Protein AF-A0A0Q9SP39-F1 (afdb_monomer)

Sequence (291 aa):
MLGHYYEDGMEGPSPAMTDQMAAIEWVHRNIREFGGDPESIVLAGQSAGAMSIEVMLRWGLGPHVVGAILQSGNLRDPSVTYSPTTARAHARAFDSVLSGRNAHDLTVDELLHAQGVFAARMNGPTWGPVRPEIDRPVNMPILGGWTADDDLPFTALSHGFDRLTWDVRMLLDAQVQADTSVMYRDPTIGILREARAQGFKAWAYCFTWAVPDSPWGSPHCMELPFLLGGREAWASAPMLAGANWDDIEQLGRGVRRAWANFMRTSNPGSGWAEWSPDSMRVNHIPRPTAR

Foldseek 3Di:
DVFFQADDPDQAKTNVLVVVLVVLVVCLVCVVVVVDDSLQDEEEAFALSLQSVLQNVQRNHDNSHAEYEREQYLHPDCQAEHESVVSNVLNVLLVVLVVPDDPVVDDPVVVVVSVVVSCVVVVGDRGHIYHHPGGDFDAHQYEFEYEQQACVVVQCVVVPHPDQDLVNLVVCVVVSNVCSCNRGVVNSVVNQARNVVNVYWYFYAYEQEFAPPDSCGTYGPNCVCLADDACVVCVPPSRCVNPDRVQSPVLSVLVNQQVVCCSVPVGSDPVTDIADPVPNDYHYSYRDDDD

Secondary structure (DSSP, 8-state):
-TTT---TT--S--HHHHHHHHHHHHHHHHGGGGT--TT-EEEEEETHHHHHHHHHHHH---TTEEEEEEES--TT-TTTSB-HHHHHHHHHHHHHHHTT--GGGS-HHHHHHHHHHHHHHHTS----PBPPSSPPP--S-EEEEEETBTTHHHHHHHTT-SS--HHHHHHH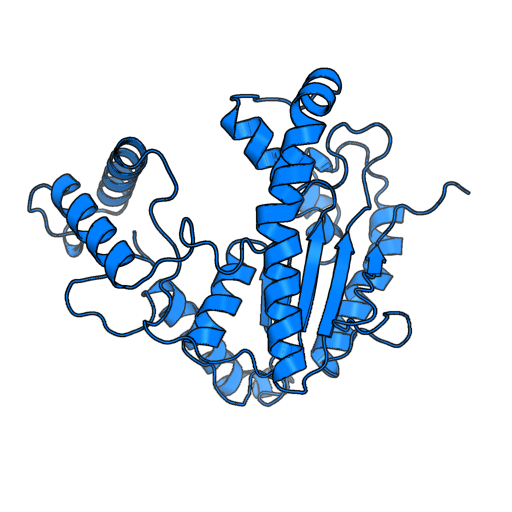HHHHHHHIIIIIIHHHHHHHHHHHHTT--EEEEEE----TT-TT-SBTTTTHHHHS--TTTTTT-GGGTT--HHHHHHHHHHHHHHHHHHHHHSS--TTSPPP-TTT--EEEEPPPPP-

Solvent-accessible surface area (backbone atoms only — not comparable to full-atom values): 15731 Å² total; per-residue (Å²): 92,99,38,37,55,33,61,95,84,71,87,69,64,24,53,47,51,49,52,52,52,49,49,53,52,47,42,47,76,47,30,54,84,76,74,44,61,39,74,52,35,53,50,74,24,53,33,71,42,16,31,45,51,56,38,44,44,22,69,55,68,64,88,33,59,53,25,40,35,33,33,43,16,57,37,93,36,68,74,60,37,23,47,59,69,56,35,34,52,48,34,56,56,45,47,63,66,48,69,85,55,59,75,90,79,50,52,70,68,58,52,52,51,48,46,54,55,43,34,67,73,64,73,51,77,76,66,40,58,40,37,52,96,66,71,44,74,55,78,38,25,36,41,29,32,27,35,65,26,30,29,39,66,57,56,39,48,76,73,69,48,93,70,81,42,59,69,55,35,66,71,42,44,70,56,23,50,50,46,22,38,62,42,22,46,52,31,39,52,53,52,40,51,42,10,43,76,63,72,31,57,23,32,36,35,36,38,50,43,47,34,82,98,44,59,52,45,14,25,61,71,61,64,44,68,35,68,50,75,55,70,78,79,48,67,84,40,74,69,51,64,88,50,62,62,68,57,42,54,58,54,14,55,55,52,42,48,24,52,52,32,24,54,73,66,57,41,53,47,92,91,53,59,70,36,44,94,87,70,67,40,64,40,70,46,63,55,80,75,85,127

Radius of gyration: 20.24 Å; Cα contacts (8 Å, |Δi|>4): 488; chains: 1; bounding box: 51×49×50 Å

pLDDT: mean 93.06, std 7.49, range [38.12, 98.75]

Mean predicted aligned error: 4.25 Å

Nearest PDB structures (foldseek):
  8wdm-assembly1_C  TM=7.623E-01  e=1.151E-13  Thermaerobacter marianensis DSM 12885
  4qww-assembly1_A  TM=7.508E-01  e=4.427E-13  Bungarus fasciatus
  6i2t-assembly1_D  TM=7.415E-01  e=5.792E-12  Homo sapiens
  3k9b-assembly4_C  TM=6.827E-01  e=4.108E-11  Homo sapiens
  5a2g-assembly2_D  TM=6.854E-01  e=3.098E-10  Hungatella hathewayi DSM 13479

Structure (mmCIF, N/CA/C/O backbone):
data_AF-A0A0Q9SP39-F1
#
_entry.id   AF-A0A0Q9SP39-F1
#
loop_
_atom_site.group_PDB
_atom_site.id
_atom_site.type_symbol
_atom_site.label_atom_id
_atom_site.label_alt_id
_atom_site.label_comp_id
_atom_site.label_asym_id
_atom_site.label_entity_id
_atom_site.label_seq_id
_atom_site.pdbx_PDB_ins_code
_atom_site.Cartn_x
_atom_site.Cartn_y
_atom_site.Cartn_z
_atom_site.occupancy
_atom_site.B_iso_or_equiv
_atom_site.auth_seq_id
_atom_site.auth_comp_id
_atom_site.auth_asym_id
_atom_site.auth_atom_id
_atom_site.pdbx_PDB_model_num
ATOM 1 N N . MET A 1 1 ? -13.926 11.716 5.042 1.00 63.31 1 MET A N 1
ATOM 2 C CA . MET A 1 1 ? -14.700 11.654 6.301 1.00 63.31 1 MET A CA 1
ATOM 3 C C . MET A 1 1 ? -15.387 10.306 6.506 1.00 63.31 1 MET A C 1
ATOM 5 O O . MET A 1 1 ? -15.088 9.705 7.522 1.00 63.31 1 MET A O 1
ATOM 9 N N . LEU A 1 2 ? -16.247 9.807 5.601 1.00 69.12 2 LEU A N 1
ATOM 10 C CA . LEU A 1 2 ? -17.167 8.682 5.899 1.00 69.12 2 LEU A CA 1
ATOM 11 C C . LEU A 1 2 ? -16.529 7.412 6.502 1.00 69.12 2 LEU A C 1
ATOM 13 O O . LEU A 1 2 ? -17.197 6.703 7.237 1.00 69.12 2 LEU A O 1
ATOM 17 N N . GLY A 1 3 ? -15.245 7.150 6.245 1.00 85.38 3 GLY A N 1
ATOM 18 C CA . GLY A 1 3 ? -14.515 6.036 6.858 1.00 85.38 3 GLY A CA 1
ATOM 19 C C . GLY A 1 3 ? -13.497 6.406 7.948 1.00 85.38 3 GLY A C 1
ATOM 20 O O . GLY A 1 3 ? -13.008 5.537 8.655 1.00 85.38 3 GLY A O 1
ATOM 21 N N . HIS A 1 4 ? -13.122 7.673 8.096 1.00 89.31 4 HIS A N 1
ATOM 22 C CA . HIS A 1 4 ? -11.982 8.076 8.942 1.00 89.31 4 HIS A CA 1
ATOM 23 C C . HIS A 1 4 ? -12.296 9.220 9.901 1.00 89.31 4 HIS A C 1
ATOM 25 O O . HIS A 1 4 ? -11.400 9.722 10.575 1.00 89.31 4 HIS A O 1
ATOM 31 N N . TYR A 1 5 ? -13.556 9.642 9.961 1.00 89.19 5 TYR A N 1
ATOM 32 C CA . TYR A 1 5 ? -14.022 10.503 11.032 1.00 89.19 5 TYR A CA 1
ATOM 33 C C . TYR A 1 5 ? -13.854 9.771 12.366 1.00 89.19 5 TYR A C 1
ATOM 35 O O . TYR A 1 5 ? -14.175 8.587 12.468 1.00 89.19 5 TYR A O 1
ATOM 43 N N . TYR A 1 6 ? -13.272 10.459 13.344 1.00 90.69 6 TYR A N 1
ATOM 44 C CA . TYR A 1 6 ? -12.827 9.852 14.591 1.00 90.69 6 TYR A CA 1
ATOM 45 C C . TYR A 1 6 ? -13.370 10.657 15.768 1.00 90.69 6 TYR A C 1
ATOM 47 O O . TYR A 1 6 ? -12.793 11.671 16.167 1.00 90.69 6 TYR A O 1
ATOM 55 N N . GLU A 1 7 ? -14.525 10.222 16.266 1.00 85.50 7 GLU A N 1
ATOM 56 C CA . GLU A 1 7 ? -15.298 10.924 17.287 1.00 85.50 7 GLU A CA 1
ATOM 57 C C . GLU A 1 7 ? -14.570 11.017 18.630 1.00 85.50 7 GLU A C 1
ATOM 59 O O . GLU A 1 7 ? -13.757 10.165 19.017 1.00 85.50 7 GLU A O 1
ATOM 64 N N . ASP A 1 8 ? -14.922 12.052 19.392 1.00 82.12 8 ASP A N 1
ATOM 65 C CA . ASP A 1 8 ? -14.502 12.163 20.779 1.00 82.12 8 ASP A CA 1
ATOM 66 C C . ASP A 1 8 ? -15.088 11.002 21.600 1.00 82.12 8 ASP A C 1
ATOM 68 O O . ASP A 1 8 ? -16.288 10.906 21.822 1.00 82.12 8 ASP A O 1
ATOM 72 N N . GLY A 1 9 ? -14.207 10.114 22.060 1.00 83.19 9 GLY A N 1
ATOM 73 C CA . GLY A 1 9 ? -14.561 8.917 22.827 1.00 83.19 9 GLY A CA 1
ATOM 74 C C . GLY A 1 9 ? -14.217 7.609 22.117 1.00 83.19 9 GLY A C 1
ATOM 75 O O . GLY A 1 9 ? -14.192 6.574 22.773 1.00 83.19 9 GLY A O 1
ATOM 76 N N . MET A 1 10 ? -13.867 7.636 20.825 1.00 88.38 10 MET A N 1
ATOM 77 C CA . MET A 1 10 ? -13.388 6.437 20.133 1.00 88.38 10 MET A CA 1
ATOM 78 C C . MET A 1 10 ? -12.012 5.996 20.652 1.00 88.38 10 MET A C 1
ATOM 80 O O . MET A 1 10 ? -11.057 6.781 20.695 1.00 88.38 10 MET A O 1
ATOM 84 N N . GLU A 1 11 ? -11.912 4.716 21.007 1.00 86.50 11 GLU A N 1
ATOM 85 C CA . GLU A 1 11 ? -10.686 4.054 21.485 1.00 86.50 11 GLU A CA 1
ATOM 86 C C . GLU A 1 11 ? -10.217 2.924 20.549 1.00 86.50 11 GLU A C 1
ATOM 88 O O . GLU A 1 11 ? -9.252 2.230 20.856 1.00 86.50 11 GLU A O 1
ATOM 93 N N . GLY A 1 12 ? -10.911 2.716 19.425 1.00 90.75 12 GLY A N 1
ATOM 94 C CA . GLY A 1 12 ? -10.676 1.624 18.478 1.00 90.75 12 GLY A CA 1
ATOM 95 C C . GLY A 1 12 ? -10.174 2.093 17.108 1.00 90.75 12 GLY A C 1
ATOM 96 O O . GLY A 1 12 ? -9.931 3.280 16.909 1.00 90.75 12 GLY A O 1
ATOM 97 N N . PRO A 1 13 ? -10.048 1.181 16.130 1.00 92.38 13 PRO A N 1
ATOM 98 C CA . PRO A 1 13 ? -9.742 1.552 14.753 1.00 92.38 13 PRO A CA 1
ATOM 99 C C . PRO A 1 13 ? -10.783 2.530 14.185 1.00 92.38 13 PRO A C 1
ATOM 101 O O . PRO A 1 13 ? -11.953 2.505 14.566 1.00 92.38 13 PRO A O 1
ATOM 104 N N . SER A 1 14 ? -10.385 3.365 13.221 1.00 91.94 14 SER A N 1
ATOM 105 C CA . SER A 1 14 ? -11.339 4.210 12.484 1.00 91.94 14 SER A CA 1
ATOM 106 C C . SER A 1 14 ? -12.386 3.368 11.728 1.00 91.94 14 SER A C 1
ATOM 108 O O . SER A 1 14 ? -12.049 2.252 11.327 1.00 91.94 14 SER A O 1
ATOM 110 N N . PRO A 1 15 ? -13.591 3.889 11.423 1.00 91.94 15 PRO A N 1
ATOM 111 C CA . PRO A 1 15 ? -14.672 3.112 10.795 1.00 91.94 15 PRO A CA 1
ATOM 112 C C . PRO A 1 15 ? -14.271 2.292 9.549 1.00 91.94 15 PRO A C 1
ATOM 114 O O . PRO A 1 15 ? -14.510 1.091 9.491 1.00 91.94 15 PRO A O 1
ATOM 117 N N . ALA A 1 16 ? -13.526 2.868 8.606 1.00 92.62 16 ALA A N 1
ATOM 118 C CA . ALA A 1 16 ? -13.031 2.170 7.415 1.00 92.62 16 ALA A CA 1
ATOM 119 C C . ALA A 1 16 ? -12.050 1.037 7.739 1.00 92.62 16 ALA A C 1
ATOM 121 O O . ALA A 1 16 ? -11.935 0.083 6.975 1.00 92.62 16 ALA A O 1
ATOM 122 N N . MET A 1 17 ? -11.322 1.131 8.855 1.00 92.69 17 MET A N 1
ATOM 123 C CA . MET A 1 17 ? -10.492 0.021 9.325 1.00 92.69 17 MET A CA 1
ATOM 124 C C . MET A 1 17 ? -11.375 -1.076 9.906 1.00 92.69 17 MET A C 1
ATOM 126 O O . MET A 1 17 ? -11.144 -2.245 9.618 1.00 92.69 17 MET A O 1
ATOM 130 N N . THR A 1 18 ? -12.427 -0.716 10.650 1.00 93.50 18 THR A N 1
ATOM 131 C CA . THR A 1 18 ? -13.394 -1.706 11.139 1.00 93.50 18 THR A CA 1
ATOM 132 C C . THR A 1 18 ? -14.124 -2.416 9.997 1.00 93.50 18 THR A C 1
ATOM 134 O O . THR A 1 18 ? -14.322 -3.624 10.092 1.00 93.50 18 THR A O 1
ATOM 137 N N . ASP A 1 19 ? -14.409 -1.731 8.883 1.00 95.88 19 ASP A N 1
ATOM 138 C CA . ASP A 1 19 ? -14.987 -2.344 7.679 1.00 95.88 19 ASP A CA 1
ATOM 139 C C . ASP A 1 19 ? -14.042 -3.384 7.061 1.00 95.88 19 ASP A C 1
ATOM 141 O O . ASP A 1 19 ? -14.447 -4.510 6.761 1.00 95.88 19 ASP A O 1
ATOM 145 N N . GLN A 1 20 ? -12.759 -3.038 6.906 1.00 96.31 20 GLN A N 1
ATOM 146 C CA . GLN A 1 20 ? -11.754 -3.958 6.364 1.00 96.31 20 GLN A CA 1
ATOM 147 C C . GLN A 1 20 ? -11.520 -5.155 7.293 1.00 96.31 20 GLN A C 1
ATOM 149 O O . GLN A 1 20 ? -11.485 -6.294 6.828 1.00 96.31 20 GLN A O 1
ATOM 154 N N . MET A 1 21 ? -11.430 -4.928 8.606 1.00 95.00 21 MET A N 1
ATOM 155 C CA . MET A 1 21 ? -11.315 -6.004 9.596 1.00 95.00 21 MET A CA 1
ATOM 156 C C . MET A 1 21 ? -12.556 -6.905 9.581 1.00 95.00 21 MET A C 1
ATOM 158 O O . MET A 1 21 ? -12.424 -8.126 9.577 1.00 95.00 21 MET A O 1
ATOM 162 N N . ALA A 1 22 ? -13.762 -6.338 9.485 1.00 95.50 22 ALA A N 1
ATOM 163 C CA . ALA A 1 22 ? -14.997 -7.111 9.371 1.00 95.50 22 ALA A CA 1
ATOM 164 C C . ALA A 1 22 ? -15.041 -7.957 8.088 1.00 95.50 22 ALA A C 1
ATOM 166 O O . ALA A 1 22 ? -15.526 -9.091 8.124 1.00 95.50 22 ALA A O 1
ATOM 167 N N . ALA A 1 23 ? -14.510 -7.444 6.973 1.00 97.00 23 ALA A N 1
ATOM 168 C CA . ALA A 1 23 ? -14.377 -8.199 5.730 1.00 97.00 23 ALA A CA 1
ATOM 169 C C . ALA A 1 23 ? -13.390 -9.370 5.871 1.00 97.00 23 ALA A C 1
ATOM 171 O O . ALA A 1 23 ? -13.701 -10.476 5.430 1.00 97.00 23 ALA A O 1
ATOM 172 N N . ILE A 1 24 ? -12.249 -9.167 6.537 1.00 96.62 24 ILE A N 1
ATOM 173 C CA . ILE A 1 24 ? -11.280 -10.238 6.837 1.00 96.62 24 ILE A CA 1
ATOM 174 C C . ILE A 1 24 ? -11.936 -11.325 7.696 1.00 96.62 24 ILE A C 1
ATOM 176 O O . ILE A 1 24 ? -11.864 -12.506 7.363 1.00 96.62 24 ILE A O 1
ATOM 180 N N . GLU A 1 25 ? -12.659 -10.932 8.743 1.00 95.75 25 GLU A N 1
ATOM 181 C CA . GLU A 1 25 ? -13.393 -11.860 9.607 1.00 95.75 25 GLU A CA 1
ATOM 182 C C . GLU A 1 25 ? -14.519 -12.590 8.856 1.00 95.75 25 GLU A C 1
ATOM 184 O O . GLU A 1 25 ? -14.813 -13.757 9.120 1.00 95.75 25 GLU A O 1
ATOM 189 N N . TRP A 1 26 ? -15.168 -11.933 7.891 1.00 97.56 26 TRP A N 1
ATOM 190 C CA . TRP A 1 26 ? -16.122 -12.602 7.010 1.00 97.56 26 TRP A CA 1
ATOM 191 C C . TRP A 1 26 ? -15.423 -13.638 6.123 1.00 97.56 26 TRP A C 1
ATOM 193 O O . TRP A 1 26 ? -15.919 -14.759 6.014 1.00 97.56 26 TRP A O 1
ATOM 203 N N . VAL A 1 27 ? -14.267 -13.312 5.539 1.00 97.44 27 VAL A N 1
ATOM 204 C CA . VAL A 1 27 ? -13.468 -14.268 4.757 1.00 97.44 27 VAL A CA 1
ATOM 205 C C . VAL A 1 27 ? -13.080 -15.458 5.632 1.00 97.44 27 VAL A C 1
ATOM 207 O O . VAL A 1 27 ? -13.364 -16.588 5.246 1.00 97.44 27 VAL A O 1
ATOM 210 N N . HIS A 1 28 ? -12.550 -15.237 6.838 1.00 97.31 28 HIS A N 1
ATOM 211 C CA . HIS A 1 28 ? -12.227 -16.313 7.787 1.00 97.31 28 HIS A CA 1
ATOM 212 C C . HIS A 1 28 ? -13.412 -17.256 8.031 1.00 97.31 28 HIS A C 1
ATOM 214 O O . HIS A 1 28 ? -13.270 -18.476 7.947 1.00 97.31 28 HIS A O 1
ATOM 220 N N . ARG A 1 29 ? -14.614 -16.710 8.247 1.00 97.50 29 ARG A N 1
ATOM 221 C CA . ARG A 1 29 ? -15.813 -17.524 8.505 1.00 97.50 29 ARG A CA 1
ATOM 222 C C . ARG A 1 29 ? -16.345 -18.281 7.287 1.00 97.50 29 ARG A C 1
ATOM 224 O O . ARG A 1 29 ? -16.995 -19.305 7.479 1.00 97.50 29 ARG A O 1
ATOM 231 N N . ASN A 1 30 ? -16.118 -17.791 6.066 1.00 98.31 30 ASN A N 1
ATOM 232 C CA . ASN A 1 30 ? -16.846 -18.266 4.880 1.00 98.31 30 ASN A CA 1
ATOM 233 C C . ASN A 1 30 ? -15.962 -18.869 3.784 1.00 98.31 30 ASN A C 1
ATOM 235 O O . ASN A 1 30 ? -16.466 -19.626 2.958 1.00 98.31 30 ASN A O 1
ATOM 239 N N . ILE A 1 31 ? -14.660 -18.573 3.742 1.00 98.19 31 ILE A N 1
ATOM 240 C CA . ILE A 1 31 ? -13.820 -18.893 2.576 1.00 98.19 31 ILE A CA 1
ATOM 241 C C . ILE A 1 31 ? -13.688 -20.398 2.314 1.00 98.19 31 ILE A C 1
ATOM 243 O O . ILE A 1 31 ? -13.465 -20.802 1.173 1.00 98.19 31 ILE A O 1
ATOM 247 N N . ARG A 1 32 ? -13.916 -21.235 3.335 1.00 98.19 32 ARG A N 1
ATOM 248 C CA . ARG A 1 32 ? -13.961 -22.697 3.188 1.00 98.19 32 ARG A CA 1
ATOM 249 C C . ARG A 1 32 ? -15.006 -23.149 2.162 1.00 98.19 32 ARG A C 1
ATOM 251 O O . ARG A 1 32 ? -14.720 -24.052 1.383 1.00 98.19 32 ARG A O 1
ATOM 258 N N . GLU A 1 33 ? -16.161 -22.486 2.097 1.00 98.38 33 GLU A N 1
ATOM 259 C CA . GLU A 1 33 ? -17.231 -22.791 1.128 1.00 98.38 33 GLU A CA 1
ATOM 260 C C . GLU A 1 33 ? -16.832 -22.456 -0.318 1.00 98.38 33 GLU A C 1
ATOM 262 O O . GLU A 1 33 ? -17.376 -23.006 -1.273 1.00 98.38 33 GLU A O 1
ATOM 267 N N . PHE A 1 34 ? -15.837 -21.584 -0.488 1.00 98.00 34 PHE A N 1
ATOM 268 C CA . PHE A 1 34 ? -15.264 -21.215 -1.781 1.00 98.00 34 PHE A CA 1
ATOM 269 C C . PHE A 1 34 ? -13.994 -22.021 -2.105 1.00 98.00 34 PHE A C 1
ATOM 271 O O . PHE A 1 34 ? -13.321 -21.744 -3.097 1.00 98.00 34 PHE A O 1
ATOM 278 N N . GLY A 1 35 ? -13.653 -23.014 -1.275 1.00 97.69 35 GLY A N 1
ATOM 279 C CA . GLY A 1 35 ? -12.471 -23.860 -1.438 1.00 97.69 35 GLY A CA 1
ATOM 280 C C . GLY A 1 35 ? -11.158 -23.239 -0.950 1.00 97.69 35 GLY A C 1
ATOM 281 O O . GLY A 1 35 ? -10.095 -23.779 -1.253 1.00 97.69 35 GLY A O 1
ATOM 282 N N . GLY A 1 36 ? -11.203 -22.122 -0.218 1.00 96.75 36 GLY A N 1
ATOM 283 C CA . GLY A 1 36 ? -10.020 -21.539 0.416 1.00 96.75 36 GLY A CA 1
ATOM 284 C C . GLY A 1 36 ? -9.762 -22.086 1.821 1.00 96.75 36 GLY A C 1
ATOM 285 O O . GLY A 1 36 ? -10.640 -22.671 2.456 1.00 96.75 36 GLY A O 1
ATOM 286 N N . ASP A 1 37 ? -8.546 -21.873 2.316 1.00 96.12 37 ASP A N 1
ATOM 287 C CA . ASP A 1 37 ? -8.157 -22.231 3.679 1.00 96.12 37 ASP A CA 1
ATOM 288 C C . ASP A 1 37 ? -8.339 -21.023 4.615 1.00 96.12 37 ASP A C 1
ATOM 290 O O . ASP A 1 37 ? -7.610 -20.037 4.473 1.00 96.12 37 ASP A O 1
ATOM 294 N N . PRO A 1 38 ? -9.296 -21.058 5.564 1.00 96.38 38 PRO A N 1
ATOM 295 C CA . PRO A 1 38 ? -9.493 -19.950 6.489 1.00 96.38 38 PRO A CA 1
ATOM 296 C C . PRO A 1 38 ? -8.306 -19.746 7.433 1.00 96.38 38 PRO A C 1
ATOM 298 O O . PRO A 1 38 ? -8.130 -18.635 7.909 1.00 96.38 38 PRO A O 1
ATOM 301 N N . GLU A 1 39 ? -7.461 -20.751 7.673 1.00 94.88 39 GLU A N 1
ATOM 302 C CA . GLU A 1 39 ? -6.306 -20.632 8.577 1.00 94.88 39 GLU A CA 1
ATOM 303 C C . GLU A 1 39 ? -5.032 -20.149 7.857 1.00 94.88 39 GLU A C 1
ATOM 305 O O . GLU A 1 39 ? -3.946 -20.134 8.437 1.00 94.88 39 GLU A O 1
ATOM 310 N N . SER A 1 40 ? -5.149 -19.758 6.583 1.00 94.25 40 SER A N 1
ATOM 311 C CA . SER A 1 40 ? -4.032 -19.318 5.744 1.00 94.25 40 SER A CA 1
ATOM 312 C C . SER A 1 40 ? -4.390 -18.058 4.948 1.00 94.25 40 SER A C 1
ATOM 314 O O . SER A 1 40 ? -4.337 -18.025 3.717 1.00 94.25 40 SER A O 1
ATOM 316 N N . ILE A 1 41 ? -4.787 -16.995 5.653 1.00 96.94 41 ILE A N 1
ATOM 317 C CA . ILE A 1 41 ? -5.132 -15.713 5.029 1.00 96.94 41 ILE A CA 1
ATOM 318 C C . ILE A 1 41 ? -3.876 -14.843 4.918 1.00 96.94 41 ILE A C 1
ATOM 320 O O . ILE A 1 41 ? -3.224 -14.529 5.911 1.00 96.94 41 ILE A O 1
ATOM 324 N N . VAL A 1 42 ? -3.550 -14.409 3.701 1.00 97.69 42 VAL A N 1
ATOM 325 C CA . VAL A 1 42 ? -2.504 -13.410 3.444 1.00 97.69 42 VAL A CA 1
ATOM 326 C C . VAL A 1 42 ? -3.152 -12.131 2.945 1.00 97.69 42 VAL A C 1
ATOM 328 O O . VAL A 1 42 ? -3.921 -12.151 1.985 1.00 97.69 42 VAL A O 1
ATOM 331 N N . LEU A 1 43 ? -2.821 -11.009 3.581 1.00 98.00 43 LEU A N 1
ATOM 332 C CA . LEU A 1 43 ? -3.289 -9.698 3.140 1.00 98.00 43 LEU A CA 1
ATOM 333 C C . LEU A 1 43 ? -2.330 -9.125 2.101 1.00 98.00 43 LEU A C 1
ATOM 335 O O . LEU A 1 43 ? -1.118 -9.185 2.277 1.00 98.00 43 LEU A O 1
ATOM 339 N N . ALA A 1 44 ? -2.857 -8.539 1.033 1.00 98.06 44 ALA A N 1
ATOM 340 C CA . ALA A 1 44 ? -2.063 -7.826 0.043 1.00 98.06 44 ALA A CA 1
ATOM 341 C C . ALA A 1 44 ? -2.697 -6.464 -0.223 1.00 98.06 44 ALA A C 1
ATOM 343 O O . ALA A 1 44 ? -3.908 -6.371 -0.424 1.00 98.06 44 ALA A O 1
ATOM 344 N N . GLY A 1 45 ? -1.885 -5.412 -0.203 1.00 98.19 45 GLY A N 1
ATOM 345 C CA . GLY A 1 45 ? -2.363 -4.049 -0.385 1.00 98.19 45 GLY A CA 1
ATOM 346 C C . GLY A 1 45 ? -1.315 -3.178 -1.049 1.00 98.19 45 GLY A C 1
ATOM 347 O O . GLY A 1 45 ? -0.116 -3.368 -0.846 1.00 98.19 45 GLY A O 1
ATOM 348 N N . GLN A 1 46 ? -1.794 -2.214 -1.830 1.00 98.19 46 GLN A N 1
ATOM 349 C CA . GLN A 1 46 ? -0.977 -1.221 -2.513 1.00 98.19 46 GLN A CA 1
ATOM 350 C C . GLN A 1 46 ? -1.330 0.180 -2.001 1.00 98.19 46 GLN A C 1
ATOM 352 O O . GLN A 1 46 ? -2.499 0.444 -1.708 1.00 98.19 46 GLN A O 1
ATOM 357 N N . SER A 1 47 ? -0.332 1.053 -1.835 1.00 97.50 47 SER A N 1
ATOM 358 C CA . SER A 1 47 ? -0.514 2.440 -1.386 1.00 97.50 47 SER A CA 1
ATOM 359 C C . SER A 1 47 ? -1.308 2.525 -0.076 1.00 97.50 47 SER A C 1
ATOM 361 O O . SER A 1 47 ? -0.931 1.909 0.925 1.00 97.50 47 SER A O 1
ATOM 363 N N . ALA A 1 48 ? -2.450 3.218 -0.070 1.00 94.62 48 ALA A N 1
ATOM 364 C CA . ALA A 1 48 ? -3.372 3.276 1.061 1.00 94.62 48 ALA A CA 1
ATOM 365 C C . ALA A 1 48 ? -3.849 1.904 1.557 1.00 94.62 48 ALA A C 1
ATOM 367 O O . ALA A 1 48 ? -4.097 1.746 2.753 1.00 94.62 48 ALA A O 1
ATOM 368 N N . GLY A 1 49 ? -3.911 0.891 0.691 1.00 97.00 49 GLY A N 1
ATOM 369 C CA . GLY A 1 49 ? -4.169 -0.490 1.097 1.00 97.00 49 GLY A CA 1
ATOM 370 C C . GLY A 1 49 ? -3.026 -1.080 1.929 1.00 97.00 49 GLY A C 1
ATOM 371 O O . GLY A 1 49 ? -3.280 -1.709 2.951 1.00 97.00 49 GLY A O 1
ATOM 372 N N . ALA A 1 50 ? -1.767 -0.826 1.557 1.00 98.06 50 ALA A N 1
ATOM 373 C CA . ALA A 1 50 ? -0.609 -1.247 2.351 1.00 98.06 50 ALA A CA 1
ATOM 374 C C . ALA A 1 50 ? -0.556 -0.518 3.704 1.00 98.06 50 ALA A C 1
ATOM 376 O O . ALA A 1 50 ? -0.292 -1.147 4.729 1.00 98.06 50 ALA A O 1
ATOM 377 N N . MET A 1 51 ? -0.873 0.784 3.720 1.00 96.56 51 MET A N 1
ATOM 378 C CA . MET A 1 51 ? -1.009 1.564 4.959 1.00 96.56 51 MET A CA 1
ATOM 379 C C . MET A 1 51 ? -2.124 1.009 5.854 1.00 96.56 51 MET A C 1
ATOM 381 O O . MET A 1 51 ? -1.932 0.853 7.056 1.00 96.56 51 MET A O 1
ATOM 385 N N . SER A 1 52 ? -3.271 0.658 5.266 1.00 96.12 52 SER A N 1
ATOM 386 C CA . SER A 1 52 ? -4.399 0.059 5.989 1.00 96.12 52 SER A CA 1
ATOM 387 C C . SER A 1 52 ? -4.014 -1.277 6.621 1.00 96.12 52 SER A C 1
ATOM 389 O O . SER A 1 52 ? -4.280 -1.487 7.801 1.00 96.12 52 SER A O 1
ATOM 391 N N . ILE A 1 53 ? -3.336 -2.159 5.874 1.00 97.44 53 ILE A N 1
ATOM 392 C CA . ILE A 1 53 ? -2.833 -3.430 6.412 1.00 97.44 53 ILE A CA 1
ATOM 393 C C . ILE A 1 53 ? -1.876 -3.170 7.572 1.00 97.44 53 ILE A C 1
ATOM 395 O O . ILE A 1 53 ? -2.047 -3.757 8.635 1.00 97.44 53 ILE A O 1
ATOM 399 N N . GLU A 1 54 ? -0.899 -2.277 7.402 1.00 96.50 54 GLU A N 1
ATOM 400 C CA . GLU A 1 54 ? 0.069 -1.971 8.456 1.00 96.50 54 GLU A CA 1
ATOM 401 C C . GLU A 1 54 ? -0.614 -1.468 9.732 1.00 96.50 54 GLU A C 1
ATOM 403 O O . GLU A 1 54 ? -0.300 -1.961 10.813 1.00 96.50 54 GLU A O 1
ATOM 408 N N . VAL A 1 55 ? -1.599 -0.577 9.616 1.00 95.75 55 VAL A N 1
ATOM 409 C CA . VAL A 1 55 ? -2.368 -0.049 10.754 1.00 95.75 55 VAL A CA 1
ATOM 410 C C . VAL A 1 55 ? -3.245 -1.129 11.393 1.00 95.75 55 VAL A C 1
ATOM 412 O O . VAL A 1 55 ? -3.284 -1.237 12.620 1.00 95.75 55 VAL A O 1
ATOM 415 N N . MET A 1 56 ? -3.903 -1.979 10.602 1.00 95.88 56 MET A N 1
ATOM 416 C CA . MET A 1 56 ? -4.669 -3.116 11.127 1.00 95.88 56 MET A CA 1
ATOM 417 C C . MET A 1 56 ? -3.777 -4.108 11.885 1.00 95.88 56 MET A C 1
ATOM 419 O O . MET A 1 56 ? -4.180 -4.612 12.932 1.00 95.88 56 MET A O 1
ATOM 423 N N . LEU A 1 57 ? -2.540 -4.337 11.430 1.00 94.94 57 LEU A N 1
ATOM 424 C CA . LEU A 1 57 ? -1.563 -5.144 12.169 1.00 94.94 57 LEU A CA 1
ATOM 425 C C . LEU A 1 57 ? -1.239 -4.539 13.543 1.00 94.94 57 LEU A C 1
ATOM 427 O O . LEU A 1 57 ? -1.064 -5.288 14.504 1.00 94.94 57 LEU A O 1
ATOM 431 N N . ARG A 1 58 ? -1.227 -3.203 13.669 1.00 94.69 58 ARG A N 1
ATOM 432 C CA . ARG A 1 58 ? -1.017 -2.516 14.960 1.00 94.69 58 ARG A CA 1
ATOM 433 C C . ARG A 1 58 ? -2.175 -2.687 15.919 1.00 94.69 58 ARG A C 1
ATOM 435 O O . ARG A 1 58 ? -1.944 -2.901 17.105 1.00 94.69 58 ARG A O 1
ATOM 442 N N . TRP A 1 59 ? -3.402 -2.628 15.415 1.00 93.75 59 TRP A N 1
ATOM 443 C CA . TRP A 1 59 ? -4.594 -2.950 16.202 1.00 93.75 59 TRP A CA 1
ATOM 444 C C . TRP A 1 59 ? -4.653 -4.432 16.579 1.00 93.75 59 TRP A C 1
ATOM 446 O O . TRP A 1 59 ? -5.158 -4.795 17.644 1.00 93.75 59 TRP A O 1
ATOM 456 N N . GLY A 1 60 ? -4.043 -5.269 15.745 1.00 90.50 60 GLY A N 1
ATOM 457 C CA . GLY A 1 60 ? -3.991 -6.708 15.879 1.00 90.50 60 GLY A CA 1
ATOM 458 C C . GLY A 1 60 ? -5.086 -7.367 15.060 1.00 90.50 60 GLY A C 1
ATOM 459 O O . GLY A 1 60 ? -6.270 -7.086 15.230 1.00 90.50 60 GLY A O 1
ATOM 460 N N . LEU A 1 61 ? -4.664 -8.286 14.203 1.00 86.38 61 LEU A N 1
ATOM 461 C CA . LEU A 1 61 ? -5.545 -9.161 13.444 1.00 86.38 61 LEU A CA 1
ATOM 462 C C . LEU A 1 61 ? -5.618 -10.539 14.107 1.00 86.38 61 LEU A C 1
ATOM 464 O O . LEU A 1 61 ? -4.760 -10.895 14.921 1.00 86.38 61 LEU A O 1
ATOM 468 N N . GLY A 1 62 ? -6.667 -11.296 13.787 1.00 76.88 62 GLY A N 1
ATOM 469 C CA . GLY A 1 62 ? -6.837 -12.661 14.275 1.00 76.88 62 GLY A CA 1
ATOM 470 C C . GLY A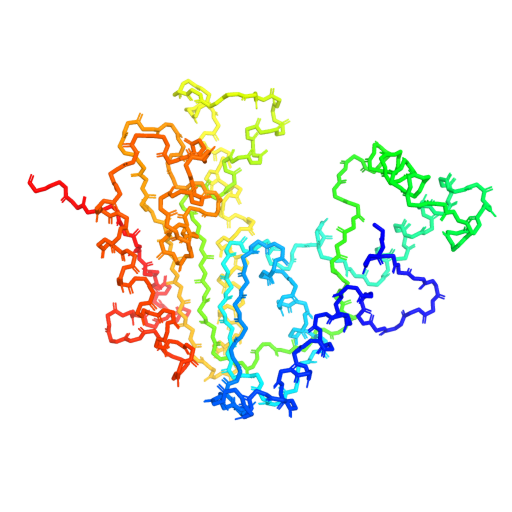 1 62 ? -5.696 -13.594 13.835 1.00 76.88 62 GLY A C 1
ATOM 471 O O . GLY A 1 62 ? -4.994 -13.307 12.862 1.00 76.88 62 GLY A O 1
ATOM 472 N N . PRO A 1 63 ? -5.512 -14.742 14.518 1.00 84.88 63 PRO A N 1
ATOM 473 C CA . PRO A 1 63 ? -4.409 -15.675 14.254 1.00 84.88 63 PRO A CA 1
ATOM 474 C C . PRO A 1 63 ? -4.441 -16.308 12.852 1.00 84.88 63 PRO A C 1
ATOM 476 O O . PRO A 1 63 ? -3.456 -16.909 12.437 1.00 84.88 63 PRO A O 1
ATOM 479 N N . HIS A 1 64 ? -5.551 -16.167 12.126 1.00 91.50 64 HIS A N 1
ATOM 480 C CA . HIS A 1 64 ? -5.735 -16.673 10.768 1.00 91.50 64 HIS A CA 1
ATOM 481 C C . HIS A 1 64 ? -4.999 -15.858 9.690 1.00 91.50 64 HIS A C 1
ATOM 483 O O . HIS A 1 64 ? -4.879 -16.322 8.556 1.00 91.50 64 HIS A O 1
ATOM 489 N N . VAL A 1 65 ? -4.505 -14.652 10.012 1.00 96.00 65 VAL A N 1
ATOM 490 C CA . VAL A 1 65 ? -3.666 -13.863 9.098 1.00 96.00 65 VAL A CA 1
ATOM 491 C C . VAL A 1 65 ? -2.203 -14.279 9.252 1.00 96.00 65 VAL A C 1
ATOM 493 O O . VAL A 1 65 ? -1.563 -13.993 10.263 1.00 96.00 65 VAL A O 1
ATOM 496 N N . VAL A 1 66 ? -1.662 -14.942 8.230 1.00 96.31 66 VAL A N 1
ATOM 497 C CA . VAL A 1 66 ? -0.362 -15.642 8.280 1.00 96.31 66 VAL A CA 1
ATOM 498 C C . VAL A 1 66 ? 0.761 -14.940 7.513 1.00 96.31 66 VAL A C 1
ATOM 500 O O . VAL A 1 66 ? 1.880 -15.454 7.426 1.00 96.31 66 VAL A O 1
ATOM 503 N N . GLY A 1 67 ? 0.483 -13.774 6.934 1.00 97.62 67 GLY A N 1
ATOM 504 C CA . GLY A 1 67 ? 1.471 -12.954 6.243 1.00 97.62 67 GLY A CA 1
ATOM 505 C C . GLY A 1 67 ? 0.853 -11.738 5.565 1.00 97.62 67 GLY A C 1
ATOM 506 O O . GLY A 1 67 ? -0.365 -11.657 5.384 1.00 97.62 67 GLY A O 1
ATOM 507 N N . ALA A 1 68 ? 1.708 -10.798 5.162 1.00 98.38 68 ALA A N 1
ATOM 508 C CA . ALA A 1 68 ? 1.278 -9.613 4.430 1.00 98.38 68 ALA A CA 1
ATOM 509 C C . ALA A 1 68 ? 2.212 -9.255 3.267 1.00 98.38 68 ALA A C 1
ATOM 511 O O . ALA A 1 68 ? 3.435 -9.393 3.359 1.00 98.38 68 ALA A O 1
ATOM 512 N N . ILE A 1 69 ? 1.614 -8.754 2.188 1.00 98.75 69 ILE A N 1
ATOM 513 C CA . ILE A 1 69 ? 2.289 -8.145 1.048 1.00 98.75 69 ILE A CA 1
ATOM 514 C C . ILE A 1 69 ? 1.991 -6.643 1.059 1.00 98.75 69 ILE A C 1
ATOM 516 O O . ILE A 1 69 ? 0.837 -6.233 0.922 1.00 98.75 69 ILE A O 1
ATOM 520 N N . LEU A 1 70 ? 3.029 -5.829 1.241 1.00 98.75 70 LEU A N 1
ATOM 521 C CA . LEU A 1 70 ? 2.931 -4.378 1.400 1.00 98.75 70 LEU A CA 1
ATOM 522 C C . LEU A 1 70 ? 3.604 -3.694 0.209 1.00 98.75 70 LEU A C 1
ATOM 524 O O . LEU A 1 70 ? 4.829 -3.729 0.089 1.00 98.75 70 LEU A O 1
ATOM 528 N N . GLN A 1 71 ? 2.804 -3.099 -0.673 1.00 98.69 71 GLN A N 1
ATOM 529 C CA . GLN A 1 71 ? 3.278 -2.540 -1.938 1.00 98.69 71 GLN A CA 1
ATOM 530 C C . GLN A 1 71 ? 3.184 -1.011 -1.922 1.00 98.69 71 GLN A C 1
ATOM 532 O O . GLN A 1 71 ? 2.087 -0.463 -1.821 1.00 98.69 71 GLN A O 1
ATOM 537 N N . SER A 1 72 ? 4.317 -0.316 -2.006 1.00 98.12 72 SER A N 1
ATOM 538 C CA . SER A 1 72 ? 4.390 1.151 -2.100 1.00 98.12 72 SER A CA 1
ATOM 539 C C . SER A 1 72 ? 3.539 1.872 -1.051 1.00 98.12 72 SER A C 1
ATOM 541 O O . SER A 1 72 ? 2.855 2.849 -1.340 1.00 98.12 72 SER A O 1
ATOM 543 N N . GLY A 1 73 ? 3.527 1.365 0.181 1.00 95.69 73 GLY A N 1
ATOM 544 C CA . GLY A 1 73 ? 2.837 2.026 1.282 1.00 95.69 73 GLY A CA 1
ATOM 545 C C . GLY A 1 73 ? 3.701 3.134 1.867 1.00 95.69 73 GLY A C 1
ATOM 546 O O . GLY A 1 73 ? 4.867 2.889 2.170 1.00 95.69 73 GLY A O 1
ATOM 547 N N . ASN A 1 74 ? 3.116 4.309 2.106 1.00 90.94 74 ASN A N 1
ATOM 548 C CA . ASN A 1 74 ? 3.736 5.330 2.947 1.00 90.94 74 ASN A CA 1
ATOM 549 C C . ASN A 1 74 ? 3.587 4.945 4.432 1.00 90.94 74 ASN A C 1
ATOM 551 O O . ASN A 1 74 ? 2.757 5.469 5.177 1.00 90.94 74 ASN A O 1
ATOM 555 N N . LEU A 1 75 ? 4.279 3.869 4.814 1.00 91.19 75 LEU A N 1
ATOM 556 C CA . LEU A 1 75 ? 4.064 3.179 6.085 1.00 91.19 75 LEU A CA 1
ATOM 557 C C . LEU A 1 75 ? 4.554 4.042 7.248 1.00 91.19 75 LEU A C 1
ATOM 559 O O . LEU A 1 75 ? 5.594 4.684 7.155 1.00 91.19 75 LEU A O 1
ATOM 563 N N . ARG A 1 76 ? 3.850 4.001 8.383 1.00 86.25 76 ARG A N 1
ATOM 564 C CA . ARG A 1 76 ? 4.228 4.732 9.610 1.00 86.25 76 ARG A CA 1
ATOM 565 C C . ARG A 1 76 ? 4.394 6.252 9.447 1.00 86.25 76 ARG A C 1
ATOM 567 O O . ARG A 1 76 ? 4.922 6.883 10.360 1.00 86.25 76 ARG A O 1
ATOM 574 N N . ASP A 1 77 ? 3.947 6.846 8.344 1.00 89.12 77 ASP A N 1
ATOM 575 C CA . ASP A 1 77 ? 4.007 8.292 8.174 1.00 89.12 77 ASP A CA 1
ATOM 576 C C . ASP A 1 77 ? 2.868 8.957 8.973 1.00 89.12 77 ASP A C 1
ATOM 578 O O . ASP A 1 77 ? 1.688 8.696 8.699 1.00 89.12 77 ASP A O 1
ATOM 582 N N . PRO A 1 78 ? 3.192 9.808 9.969 1.00 87.31 78 PRO A N 1
ATOM 583 C CA . PRO A 1 78 ? 2.200 10.492 10.792 1.00 87.31 78 PRO A CA 1
ATOM 584 C C . PRO A 1 78 ? 1.364 11.532 10.025 1.00 87.31 78 PRO A C 1
ATOM 586 O O . PRO A 1 78 ? 0.370 12.025 10.561 1.00 87.31 78 PRO A O 1
ATOM 589 N N . SER A 1 79 ? 1.751 11.892 8.797 1.00 86.69 79 SER A N 1
ATOM 590 C CA . SER A 1 79 ? 1.013 12.819 7.932 1.00 86.69 79 SER A CA 1
ATOM 591 C C . SER A 1 79 ? -0.174 12.163 7.213 1.00 86.69 79 SER A C 1
ATOM 593 O O . SER A 1 79 ? -1.109 12.859 6.808 1.00 86.69 79 SER A O 1
ATOM 595 N N . VAL A 1 80 ? -0.175 10.828 7.106 1.00 87.69 80 VAL A N 1
ATOM 596 C CA . VAL A 1 80 ? -1.208 10.039 6.404 1.00 87.69 80 VAL A CA 1
ATOM 597 C C . VAL A 1 80 ? -1.773 8.879 7.231 1.00 87.69 80 VAL A C 1
ATOM 599 O O . VAL A 1 80 ? -2.840 8.360 6.905 1.00 87.69 80 VAL A O 1
ATOM 602 N N . THR A 1 81 ? -1.111 8.494 8.325 1.00 90.31 81 THR A N 1
ATOM 603 C CA . THR A 1 81 ? -1.636 7.584 9.354 1.00 90.31 81 THR A CA 1
ATOM 604 C C . THR A 1 81 ? -1.594 8.285 10.707 1.00 90.31 81 THR A C 1
ATOM 606 O O . THR A 1 81 ? -0.543 8.732 11.153 1.00 90.31 81 THR A O 1
ATOM 609 N N . TYR A 1 82 ? -2.735 8.430 11.372 1.00 91.56 82 TYR A N 1
ATOM 610 C CA . TYR A 1 82 ? -2.862 9.375 12.482 1.00 91.56 82 TYR A CA 1
ATOM 611 C C . TYR A 1 82 ? -2.839 8.691 13.842 1.00 91.56 82 TYR A C 1
ATOM 613 O O . TYR A 1 82 ? -3.396 7.610 14.016 1.00 91.56 82 TYR A O 1
ATOM 621 N N . SER A 1 83 ? -2.250 9.357 14.835 1.00 91.94 83 SER A N 1
ATOM 622 C CA . SER A 1 83 ? -2.533 9.034 16.234 1.00 91.94 83 SER A CA 1
ATOM 623 C C . SER A 1 83 ? -3.996 9.374 16.560 1.00 91.94 83 SER A C 1
ATOM 625 O O . SER A 1 83 ? -4.584 10.240 15.896 1.00 91.94 83 SER A O 1
ATOM 627 N N . PRO A 1 84 ? -4.589 8.780 17.610 1.00 92.06 84 PRO A N 1
ATOM 628 C CA . PRO A 1 84 ? -5.936 9.146 18.043 1.00 92.06 84 PRO A CA 1
ATOM 629 C C . PRO A 1 84 ? -6.054 10.639 18.371 1.00 92.06 84 PRO A C 1
ATOM 631 O O . PRO A 1 84 ? -7.055 11.272 18.040 1.00 92.06 84 PRO A O 1
ATOM 634 N N . THR A 1 85 ? -5.005 11.233 18.948 1.00 91.56 85 THR A N 1
ATOM 635 C CA . THR A 1 85 ? -4.950 12.677 19.229 1.00 91.56 85 THR A CA 1
ATOM 636 C C . THR A 1 85 ? -5.053 13.518 17.952 1.00 91.56 85 THR A C 1
ATOM 638 O O . THR A 1 85 ? -5.886 14.425 17.883 1.00 91.56 85 THR A O 1
ATOM 641 N N . THR A 1 86 ? -4.260 13.210 16.920 1.00 91.38 86 THR A N 1
ATOM 642 C CA . THR A 1 86 ? -4.310 13.933 15.637 1.00 91.38 86 THR A CA 1
ATOM 643 C C . THR A 1 86 ? -5.649 13.724 14.931 1.00 91.38 86 THR A C 1
ATOM 645 O O . THR A 1 86 ? -6.246 14.686 14.445 1.00 91.38 86 THR A O 1
ATOM 648 N N . ALA A 1 87 ? -6.173 12.496 14.933 1.00 92.31 87 ALA A N 1
ATOM 649 C CA . ALA A 1 87 ? -7.453 12.175 14.307 1.00 92.31 87 ALA A CA 1
ATOM 650 C C . ALA A 1 87 ? -8.623 12.956 14.935 1.00 92.31 87 ALA A C 1
ATOM 652 O O . ALA A 1 87 ? -9.447 13.519 14.213 1.00 92.31 87 ALA A O 1
ATOM 653 N N . ARG A 1 88 ? -8.655 13.081 16.270 1.00 91.56 88 ARG A N 1
ATOM 654 C CA . ARG A 1 88 ? -9.650 13.905 16.984 1.00 91.56 88 ARG A CA 1
ATOM 655 C C . ARG A 1 88 ? -9.497 15.391 16.683 1.00 91.56 88 ARG A C 1
ATOM 657 O O . ARG A 1 88 ? -10.493 16.095 16.531 1.00 91.56 88 ARG A O 1
ATOM 664 N N . ALA A 1 89 ? -8.262 15.882 16.574 1.00 91.00 89 ALA A N 1
ATOM 665 C CA . ALA A 1 89 ? -8.020 17.268 16.187 1.00 91.00 89 ALA A CA 1
ATOM 666 C C . ALA A 1 89 ? -8.574 17.559 14.780 1.00 91.00 89 ALA A C 1
ATOM 668 O O . ALA A 1 89 ? -9.240 18.578 14.585 1.00 91.00 89 ALA A O 1
ATOM 669 N N . HIS A 1 90 ? -8.381 16.640 13.827 1.00 91.38 90 HIS A N 1
ATOM 670 C CA . HIS A 1 90 ? -8.976 16.735 12.491 1.00 91.38 90 HIS A CA 1
ATOM 671 C C . HIS A 1 90 ? -10.510 16.668 12.534 1.00 91.38 90 HIS A C 1
ATOM 673 O O . HIS A 1 90 ? -11.159 17.473 11.867 1.00 91.38 90 HIS A O 1
ATOM 679 N N . ALA A 1 91 ? -11.095 15.777 13.343 1.00 91.12 91 ALA A N 1
ATOM 680 C CA . ALA A 1 91 ? -12.547 15.685 13.513 1.00 91.12 91 ALA A CA 1
ATOM 681 C C . ALA A 1 91 ? -13.147 17.006 14.030 1.00 91.12 91 ALA A C 1
ATOM 683 O O . ALA A 1 91 ? -14.029 17.567 13.386 1.00 91.12 91 ALA A O 1
ATOM 684 N N . ARG A 1 92 ? -12.580 17.594 15.092 1.00 90.75 92 ARG A N 1
ATOM 685 C CA . ARG A 1 92 ? -13.033 18.892 15.638 1.00 90.75 92 ARG A CA 1
ATOM 686 C C . ARG A 1 92 ? -12.880 20.047 14.643 1.00 90.75 92 ARG A C 1
ATOM 688 O O . ARG A 1 92 ? -13.731 20.940 14.566 1.00 90.75 92 ARG A O 1
ATOM 695 N N . ALA A 1 93 ? -11.791 20.049 13.875 1.00 91.19 93 ALA A N 1
ATOM 696 C CA . ALA A 1 93 ? -11.578 21.037 12.822 1.00 91.19 93 ALA A CA 1
ATOM 697 C C . ALA A 1 93 ? -12.609 20.887 11.688 1.00 91.19 93 ALA A C 1
ATOM 699 O O . ALA A 1 93 ? -13.095 21.890 11.159 1.00 91.19 93 ALA A O 1
ATOM 700 N N . PHE A 1 94 ? -12.992 19.652 11.358 1.00 91.88 94 PHE A N 1
ATOM 701 C CA . PHE A 1 94 ? -14.063 19.366 10.413 1.00 91.88 94 PHE A CA 1
ATOM 702 C C . PHE A 1 94 ? -15.446 19.767 10.951 1.00 91.88 94 PHE A C 1
ATOM 704 O O . PHE A 1 94 ? -16.211 20.405 10.230 1.00 91.88 94 PHE A O 1
ATOM 711 N N . ASP A 1 95 ? -15.751 19.522 12.224 1.00 91.69 95 ASP A N 1
ATOM 712 C CA . ASP A 1 95 ? -17.022 19.943 12.843 1.00 91.69 95 ASP A CA 1
ATOM 713 C C . ASP A 1 95 ? -17.203 21.463 12.805 1.00 91.69 95 ASP A C 1
ATOM 715 O O . ASP A 1 95 ? -18.303 21.983 12.596 1.00 91.69 95 ASP A O 1
ATOM 719 N N . SER A 1 96 ? -16.091 22.194 12.907 1.00 92.31 96 SER A N 1
ATOM 720 C CA . SER A 1 96 ? -16.067 23.647 12.735 1.00 92.31 96 SER A CA 1
ATOM 721 C C . SER A 1 96 ? -16.419 24.080 11.302 1.00 92.31 96 SER A C 1
ATOM 723 O O . SER A 1 96 ? -16.901 25.193 11.096 1.00 92.31 96 SER A O 1
ATOM 725 N N . VAL A 1 97 ? -16.204 23.228 10.290 1.00 93.31 97 VAL A N 1
ATOM 726 C CA . VAL A 1 97 ? -16.711 23.439 8.918 1.00 93.31 97 VAL A CA 1
ATOM 727 C C . VAL A 1 97 ? -18.218 23.191 8.862 1.00 93.31 97 VAL A C 1
ATOM 729 O O . VAL A 1 97 ? -18.936 23.951 8.211 1.00 93.31 97 VAL A O 1
ATOM 732 N N . LEU A 1 98 ? -18.720 22.182 9.579 1.00 92.75 98 LEU A N 1
ATOM 733 C CA . LEU A 1 98 ? -20.149 21.854 9.610 1.00 92.75 98 LEU A CA 1
ATOM 734 C C . LEU A 1 98 ? -21.006 22.904 10.326 1.00 92.75 98 LEU A C 1
ATOM 736 O O . LEU A 1 98 ? -22.218 22.931 10.112 1.00 92.75 98 LEU A O 1
ATOM 740 N N . SER A 1 99 ? -20.389 23.792 11.111 1.00 91.75 99 SER A N 1
ATOM 741 C CA . SER A 1 99 ? -21.046 24.935 11.762 1.00 91.75 99 SER A CA 1
ATOM 742 C C . SER A 1 99 ? -22.212 24.518 12.672 1.00 91.75 99 SER A C 1
ATOM 744 O O . SER A 1 99 ? -23.271 25.140 12.668 1.00 91.75 99 SER A O 1
ATOM 746 N N . GLY A 1 100 ? -22.029 23.434 13.434 1.00 88.06 100 GLY A N 1
ATOM 747 C CA . GLY A 1 100 ? -23.032 22.909 14.370 1.00 88.06 100 GLY A CA 1
ATOM 748 C C . GLY A 1 100 ? -24.110 22.025 13.736 1.00 88.06 100 GLY A C 1
ATOM 749 O O . GLY A 1 100 ? -24.973 21.523 14.453 1.00 88.06 100 GLY A O 1
ATOM 750 N N . ARG A 1 101 ? -24.065 21.797 12.417 1.00 91.56 101 ARG A N 1
ATOM 751 C CA . ARG A 1 101 ? -24.886 20.765 11.770 1.00 91.56 101 ARG A CA 1
ATOM 752 C C . ARG A 1 101 ? -24.333 19.384 12.113 1.00 91.56 101 ARG A C 1
ATOM 754 O O . ARG A 1 101 ? -23.123 19.178 12.061 1.00 91.56 101 ARG A O 1
ATOM 761 N N . ASN A 1 102 ? -25.217 18.440 12.417 1.00 87.50 102 ASN A N 1
ATOM 762 C CA . ASN A 1 102 ? -24.835 17.050 12.627 1.00 87.50 102 ASN A CA 1
ATOM 763 C C . ASN A 1 102 ? -24.506 16.394 11.277 1.00 87.50 102 ASN A C 1
ATOM 765 O O . ASN A 1 102 ? -25.305 16.472 10.346 1.00 87.50 102 ASN A O 1
ATOM 769 N N . ALA A 1 103 ? -23.349 15.736 11.174 1.00 86.75 103 ALA A N 1
ATOM 770 C CA . ALA A 1 103 ? -22.919 15.052 9.956 1.00 86.75 103 ALA A CA 1
ATOM 771 C C . ALA A 1 103 ? -23.916 13.977 9.484 1.00 86.75 103 ALA A C 1
ATOM 773 O O . ALA A 1 103 ? -24.041 13.761 8.280 1.00 86.75 103 ALA A O 1
ATOM 774 N N . HIS A 1 104 ? -24.645 13.340 10.406 1.00 86.00 104 HIS A N 1
ATOM 775 C CA . HIS A 1 104 ? -25.644 12.314 10.090 1.00 86.00 104 HIS A CA 1
ATOM 776 C C . HIS A 1 104 ? -26.906 12.858 9.413 1.00 86.00 104 HIS A C 1
ATOM 778 O 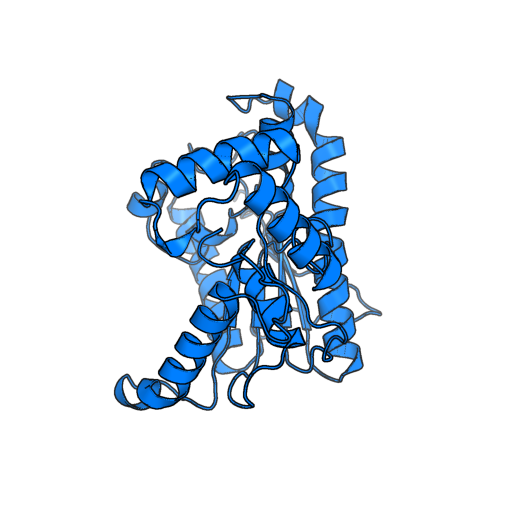O . HIS A 1 104 ? -27.606 12.097 8.747 1.00 86.00 104 HIS A O 1
ATOM 784 N N . ASP A 1 105 ? -27.182 14.155 9.559 1.00 92.25 105 ASP A N 1
ATOM 785 C CA . ASP A 1 105 ? -28.360 14.802 8.973 1.00 92.25 105 ASP A CA 1
ATOM 786 C C . ASP A 1 105 ? -28.070 15.384 7.579 1.00 92.25 105 ASP A C 1
ATOM 788 O O . ASP A 1 105 ? -28.975 15.882 6.907 1.00 92.25 105 ASP A O 1
ATOM 792 N N . LEU A 1 106 ? -26.807 15.355 7.142 1.00 92.94 106 LEU A N 1
ATOM 793 C CA . LEU A 1 106 ? -26.371 15.923 5.872 1.00 92.94 106 LEU A CA 1
ATOM 794 C C . LEU A 1 106 ? -26.436 14.900 4.742 1.00 92.94 106 LEU A C 1
ATOM 796 O O . LEU A 1 106 ? -26.158 13.711 4.906 1.00 92.94 106 LEU A O 1
ATOM 800 N N . THR A 1 107 ? -26.731 15.398 3.548 1.00 94.50 107 THR A N 1
ATOM 801 C CA . THR A 1 107 ? -26.612 14.608 2.323 1.00 94.50 107 THR A CA 1
ATOM 802 C C . THR A 1 107 ? -25.148 14.299 2.000 1.00 94.50 107 THR A C 1
ATOM 804 O O . THR A 1 107 ? -24.224 14.994 2.432 1.00 94.50 107 THR A O 1
ATOM 807 N N . VAL A 1 108 ? -24.919 13.274 1.174 1.00 92.50 108 VAL A N 1
ATOM 808 C CA . VAL A 1 108 ? -23.569 12.928 0.697 1.00 92.50 108 VAL A CA 1
ATOM 809 C C . VAL A 1 108 ? -22.901 14.120 0.004 1.00 92.50 108 VAL A C 1
ATOM 811 O O . VAL A 1 108 ? -21.732 14.393 0.268 1.00 92.50 108 VAL A O 1
ATOM 814 N N . ASP A 1 109 ? -23.636 14.871 -0.814 1.00 93.56 109 ASP A N 1
ATOM 815 C CA . ASP A 1 109 ? -23.094 16.029 -1.533 1.00 93.56 109 ASP A CA 1
ATOM 816 C C . ASP A 1 109 ? -22.663 17.151 -0.582 1.00 93.56 109 ASP A C 1
ATOM 818 O O . ASP A 1 109 ? -21.582 17.723 -0.737 1.00 93.56 109 ASP A O 1
ATOM 822 N N . GLU A 1 110 ? -23.455 17.432 0.455 1.00 94.31 110 GLU A N 1
ATOM 823 C CA . GLU A 1 110 ? -23.084 18.406 1.485 1.00 94.31 110 GLU A CA 1
ATOM 824 C C . GLU A 1 110 ? -21.841 17.971 2.264 1.00 94.31 110 GLU A C 1
ATOM 826 O O . GLU A 1 110 ? -20.980 18.799 2.578 1.00 94.31 110 GLU A O 1
ATOM 831 N N . LEU A 1 111 ? -21.721 16.674 2.549 1.00 91.94 111 LEU A N 1
ATOM 832 C CA . LEU A 1 111 ? -20.567 16.093 3.226 1.00 91.94 111 LEU A CA 1
ATOM 833 C C . LEU A 1 111 ? -19.305 16.129 2.357 1.00 91.94 111 LEU A C 1
ATOM 835 O O . LEU A 1 111 ? -18.212 16.374 2.876 1.00 91.94 111 LEU A O 1
ATOM 839 N N . LEU A 1 112 ? -19.424 15.905 1.048 1.00 90.69 112 LEU A N 1
ATOM 840 C CA . LEU A 1 112 ? -18.310 16.028 0.103 1.00 90.69 112 LEU A CA 1
ATOM 841 C C . LEU A 1 112 ? -17.892 17.490 -0.075 1.00 90.69 112 LEU A C 1
ATOM 843 O O . LEU A 1 112 ? -16.697 17.791 -0.062 1.00 90.69 112 LEU A O 1
ATOM 847 N N . HIS A 1 113 ? -18.854 18.410 -0.152 1.00 92.31 113 HIS A N 1
ATOM 848 C CA . HIS A 1 113 ? -18.570 19.841 -0.195 1.00 92.31 113 HIS A CA 1
ATOM 849 C C . HIS A 1 113 ? -17.821 20.304 1.063 1.00 92.31 113 HIS A C 1
ATOM 851 O O . HIS A 1 113 ? -16.768 20.939 0.964 1.00 92.31 113 HIS A O 1
ATOM 857 N N . ALA A 1 114 ? -18.306 19.923 2.250 1.00 92.31 114 ALA A N 1
ATOM 858 C CA . ALA A 1 114 ? -17.636 20.224 3.512 1.00 92.31 114 ALA A CA 1
ATOM 859 C C . ALA A 1 114 ? -16.217 19.633 3.566 1.00 92.31 114 ALA A C 1
ATOM 861 O O . ALA A 1 114 ? -15.292 20.291 4.043 1.00 92.31 114 ALA A O 1
ATOM 862 N N . GLN A 1 115 ? -16.013 18.421 3.038 1.00 90.00 115 GLN A N 1
ATOM 863 C CA . GLN A 1 115 ? -14.680 17.818 2.939 1.00 90.00 115 GLN A CA 1
ATOM 864 C C . GLN A 1 115 ? -13.741 18.613 2.031 1.00 90.00 115 GLN A C 1
ATOM 866 O O . GLN A 1 115 ? -12.581 18.790 2.396 1.00 90.00 115 GLN A O 1
ATOM 871 N N . GLY A 1 116 ? -14.225 19.135 0.901 1.00 89.88 116 GLY A N 1
ATOM 872 C CA . GLY A 1 116 ? -13.436 20.012 0.031 1.00 89.88 116 GLY A CA 1
ATOM 873 C C . GLY A 1 116 ? -12.995 21.294 0.743 1.00 89.88 116 GLY A C 1
ATOM 874 O O . GLY A 1 116 ? -11.820 21.659 0.698 1.00 89.88 116 GLY A O 1
ATOM 875 N N . VAL A 1 117 ? -13.910 21.933 1.482 1.00 91.56 117 VAL A N 1
ATOM 876 C CA . VAL A 1 117 ? -13.593 23.114 2.305 1.00 91.56 117 VAL A CA 1
ATOM 877 C C . VAL A 1 117 ? -12.573 22.771 3.393 1.00 91.56 117 VAL A C 1
ATOM 879 O O . VAL A 1 117 ? -11.634 23.532 3.620 1.00 91.56 117 VAL A O 1
ATOM 882 N N . PHE A 1 118 ? -12.728 21.626 4.057 1.00 91.50 118 PHE A N 1
ATOM 883 C CA . PHE A 1 118 ? -11.790 21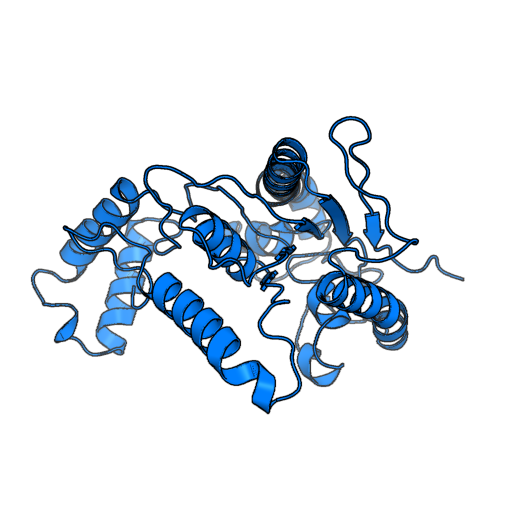.163 5.076 1.00 91.50 118 PHE A CA 1
ATOM 884 C C . PHE A 1 118 ? -10.394 20.888 4.506 1.00 91.50 118 PHE A C 1
ATOM 886 O O . PHE A 1 118 ? -9.409 21.364 5.064 1.00 91.50 118 PHE A O 1
ATOM 893 N N . ALA A 1 119 ? -10.302 20.195 3.370 1.00 88.75 119 ALA A N 1
ATOM 894 C CA . ALA A 1 119 ? -9.034 19.916 2.700 1.00 88.75 119 ALA A CA 1
ATOM 895 C C . ALA A 1 119 ? -8.291 21.199 2.312 1.00 88.75 119 ALA A C 1
ATOM 897 O O . ALA A 1 119 ? -7.096 21.319 2.580 1.00 88.75 119 ALA A O 1
ATOM 898 N N . ALA A 1 120 ? -9.009 22.196 1.787 1.00 87.06 120 ALA A N 1
ATOM 899 C CA . ALA A 1 120 ? -8.432 23.503 1.484 1.00 87.06 120 ALA A CA 1
ATOM 900 C C . ALA A 1 120 ? -7.910 24.231 2.738 1.00 87.06 120 ALA A C 1
ATOM 902 O O . ALA A 1 120 ? -6.898 24.922 2.666 1.00 87.06 120 ALA A O 1
ATOM 903 N N . ARG A 1 121 ? -8.570 24.068 3.896 1.00 88.06 121 ARG A N 1
ATOM 904 C CA . ARG A 1 121 ? -8.123 24.656 5.174 1.00 88.06 121 ARG A CA 1
ATOM 905 C C . ARG A 1 121 ? -6.889 23.965 5.750 1.00 88.06 121 ARG A C 1
ATOM 907 O O . ARG A 1 121 ? -6.044 24.643 6.322 1.00 88.06 121 ARG A O 1
ATOM 914 N N . MET A 1 122 ? -6.806 22.642 5.631 1.00 83.88 122 MET A N 1
ATOM 915 C CA . MET A 1 122 ? -5.702 21.858 6.195 1.00 83.88 122 MET A CA 1
ATOM 916 C C . MET A 1 122 ? -4.429 21.917 5.349 1.00 83.88 122 MET A C 1
ATOM 918 O O . MET A 1 122 ? -3.353 21.654 5.876 1.00 83.88 122 MET A O 1
ATOM 922 N N . ASN A 1 123 ? -4.539 22.277 4.063 1.00 76.75 123 ASN A N 1
ATOM 923 C CA . ASN A 1 123 ? -3.415 22.353 3.125 1.00 76.75 123 ASN A CA 1
ATOM 924 C C . ASN A 1 123 ? -2.568 21.059 3.104 1.00 76.75 123 ASN A C 1
ATOM 926 O O . ASN A 1 123 ? -1.340 21.102 3.131 1.00 76.75 123 ASN A O 1
ATOM 930 N N . GLY A 1 124 ? -3.240 19.902 3.107 1.00 70.56 124 GLY A N 1
ATOM 931 C CA . GLY A 1 124 ? -2.608 18.584 3.164 1.00 70.56 124 GLY A CA 1
ATOM 932 C C . GLY A 1 124 ? -3.622 17.436 3.263 1.00 70.56 124 GLY A C 1
ATOM 933 O O . GLY A 1 124 ? -4.835 17.676 3.203 1.00 70.56 124 GLY A O 1
ATOM 934 N N . PRO A 1 125 ? -3.148 16.182 3.409 1.00 74.00 125 PRO A N 1
ATOM 935 C CA . PRO A 1 125 ? -4.005 15.027 3.653 1.00 74.00 125 PRO A CA 1
ATOM 936 C C . PRO A 1 125 ? -4.876 15.253 4.892 1.00 74.00 125 PRO A C 1
ATOM 938 O O . PRO A 1 125 ? -4.412 15.735 5.922 1.00 74.00 125 PRO A O 1
ATOM 941 N N . THR A 1 126 ? -6.163 14.937 4.776 1.00 76.25 126 THR A N 1
ATOM 942 C CA . THR A 1 126 ? -7.154 15.221 5.827 1.00 76.25 126 THR A CA 1
ATOM 943 C C . THR A 1 126 ? -7.584 13.979 6.586 1.00 76.25 126 THR A C 1
ATOM 945 O O . THR A 1 126 ? -7.735 14.005 7.806 1.00 76.25 126 THR A O 1
ATOM 948 N N . TRP A 1 127 ? -7.808 12.889 5.861 1.00 87.06 127 TRP A N 1
ATOM 949 C CA . TRP A 1 127 ? -8.390 11.658 6.371 1.00 87.06 127 TRP A CA 1
ATOM 950 C C . TRP A 1 127 ? -7.437 10.502 6.109 1.00 87.06 127 TRP A C 1
ATOM 952 O O . TRP A 1 127 ? -6.918 10.375 5.003 1.00 87.06 127 TRP A O 1
ATOM 962 N N . GLY A 1 128 ? -7.254 9.647 7.109 1.00 89.25 128 GLY A N 1
ATOM 963 C CA . GLY A 1 128 ? -6.335 8.524 7.035 1.00 89.25 128 GLY A CA 1
ATOM 964 C C . GLY A 1 128 ? -6.589 7.518 8.156 1.00 89.25 128 GLY A C 1
ATOM 965 O O . GLY A 1 128 ? -7.319 7.827 9.106 1.00 89.25 128 GLY A O 1
ATOM 966 N N . PRO A 1 129 ? -6.025 6.304 8.049 1.00 92.56 129 PRO A N 1
ATOM 967 C CA . PRO A 1 129 ? -6.148 5.283 9.080 1.00 92.56 129 PRO A CA 1
ATOM 968 C C . PRO A 1 129 ? -5.640 5.781 10.434 1.00 92.56 129 PRO A C 1
ATOM 970 O O . PRO A 1 129 ? -4.606 6.445 10.514 1.00 92.56 129 PRO A O 1
ATOM 973 N N . VAL A 1 130 ? -6.347 5.418 11.502 1.00 93.31 130 VAL A N 1
ATOM 974 C CA . VAL A 1 130 ? -5.953 5.766 12.873 1.00 93.31 130 VAL A CA 1
ATOM 975 C C . VAL A 1 130 ? -5.186 4.604 13.490 1.00 93.31 130 VAL A C 1
ATOM 977 O O . VAL A 1 130 ? -5.696 3.485 13.533 1.00 93.31 130 VAL A O 1
ATOM 980 N N . ARG A 1 131 ? -3.960 4.866 13.947 1.00 93.31 131 ARG A N 1
ATOM 981 C CA . ARG A 1 131 ? -3.101 3.930 14.685 1.00 93.31 131 ARG A CA 1
ATOM 982 C C . ARG A 1 131 ? -3.568 3.815 16.144 1.00 93.31 131 ARG A C 1
ATOM 984 O O . ARG A 1 131 ? -4.139 4.776 16.661 1.00 93.31 131 ARG A O 1
ATOM 991 N N . PRO A 1 132 ? -3.316 2.689 16.833 1.00 92.25 132 PRO A N 1
ATOM 992 C CA . PRO A 1 132 ? -3.507 2.628 18.279 1.00 92.25 132 PRO A CA 1
ATOM 993 C C . PRO A 1 132 ? -2.500 3.537 19.006 1.00 92.25 132 PRO A C 1
ATOM 995 O O . PRO A 1 132 ? -1.447 3.869 18.466 1.00 92.25 132 PRO A O 1
ATOM 998 N N . GLU A 1 133 ? -2.789 3.898 20.260 1.00 89.88 133 GLU A N 1
ATOM 999 C CA . GLU A 1 133 ? -1.822 4.607 21.125 1.00 89.88 133 GLU A CA 1
ATOM 1000 C C . GLU A 1 133 ? -0.553 3.775 21.376 1.00 89.88 133 GLU A C 1
ATOM 1002 O O . GLU A 1 133 ? 0.541 4.311 21.539 1.00 89.88 133 GLU A O 1
ATOM 1007 N N . ILE A 1 134 ? -0.700 2.446 21.408 1.00 90.25 134 ILE A N 1
ATOM 1008 C CA . ILE A 1 134 ? 0.399 1.498 21.580 1.00 90.25 134 ILE A CA 1
ATOM 1009 C C . ILE A 1 134 ? 0.355 0.496 20.430 1.00 90.25 134 ILE A C 1
ATOM 1011 O O . ILE A 1 134 ? -0.559 -0.325 20.337 1.00 90.25 134 ILE A O 1
ATOM 1015 N N . ASP A 1 135 ? 1.372 0.552 19.575 1.00 91.50 135 ASP A N 1
ATOM 1016 C CA . ASP A 1 135 ? 1.523 -0.354 18.443 1.00 91.50 135 ASP A CA 1
ATOM 1017 C C . ASP A 1 135 ? 1.785 -1.794 18.904 1.00 91.50 135 ASP A C 1
ATOM 1019 O O . ASP A 1 135 ? 2.717 -2.067 19.668 1.00 91.50 135 ASP A O 1
ATOM 1023 N N . ARG A 1 136 ? 1.013 -2.749 18.372 1.00 93.56 136 ARG A N 1
ATOM 1024 C CA . ARG A 1 136 ? 1.410 -4.161 18.410 1.00 93.56 136 ARG A CA 1
ATOM 1025 C C . ARG A 1 136 ? 2.579 -4.409 17.454 1.00 93.56 136 ARG A C 1
ATOM 1027 O O . ARG A 1 136 ? 2.641 -3.782 16.387 1.00 93.56 136 ARG A O 1
ATOM 1034 N N . PRO A 1 137 ? 3.494 -5.328 17.808 1.00 93.06 137 PRO A N 1
ATOM 1035 C CA . PRO A 1 137 ? 4.609 -5.658 16.944 1.00 93.06 137 PRO A CA 1
ATOM 1036 C C . PRO A 1 137 ? 4.138 -6.404 15.693 1.00 93.06 137 PRO A C 1
ATOM 1038 O O . PRO A 1 137 ? 3.227 -7.229 15.761 1.00 93.06 137 PRO A O 1
ATOM 1041 N N . VAL A 1 138 ? 4.809 -6.178 14.564 1.00 94.44 138 VAL A N 1
ATOM 1042 C CA . VAL A 1 138 ? 4.613 -7.003 13.360 1.00 94.44 138 VAL A CA 1
ATOM 1043 C C . VAL A 1 138 ? 5.252 -8.373 13.580 1.00 94.44 138 VAL A C 1
ATOM 1045 O O . VAL A 1 138 ? 6.474 -8.509 13.588 1.00 94.44 138 VAL A O 1
ATOM 1048 N N . ASN A 1 139 ? 4.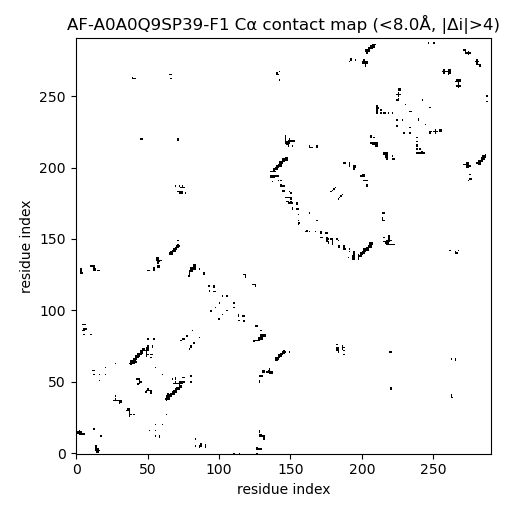416 -9.393 13.754 1.00 95.12 139 ASN A N 1
ATOM 1049 C CA . ASN A 1 139 ? 4.792 -10.758 14.124 1.00 95.12 139 ASN A CA 1
ATOM 1050 C C . ASN A 1 139 ? 4.350 -11.786 13.066 1.00 95.12 139 ASN A C 1
ATOM 1052 O O . ASN A 1 139 ? 3.735 -12.802 13.379 1.00 95.12 139 ASN A O 1
ATOM 1056 N N . MET A 1 140 ? 4.645 -11.507 11.799 1.00 96.88 140 MET A N 1
ATOM 1057 C CA . MET A 1 140 ? 4.351 -12.408 10.687 1.00 96.88 140 MET A CA 1
ATOM 1058 C C . MET A 1 140 ? 5.342 -12.208 9.540 1.00 96.88 140 MET A C 1
ATOM 1060 O O . MET A 1 140 ? 6.057 -11.202 9.515 1.00 96.88 140 MET A O 1
ATOM 1064 N N . PRO A 1 141 ? 5.408 -13.140 8.577 1.00 98.19 141 PRO A N 1
ATOM 1065 C CA . PRO A 1 141 ? 6.196 -12.950 7.374 1.00 98.19 141 PRO A CA 1
ATOM 1066 C C . PRO A 1 141 ? 5.693 -11.775 6.527 1.00 98.19 141 PRO A C 1
ATOM 1068 O O . PRO A 1 141 ? 4.486 -11.626 6.328 1.00 98.19 141 PRO A O 1
ATOM 1071 N N . ILE A 1 142 ? 6.621 -10.980 5.986 1.00 98.50 142 ILE A N 1
ATOM 1072 C CA . ILE A 1 142 ? 6.306 -9.799 5.164 1.00 98.50 142 ILE A CA 1
ATOM 1073 C C . ILE A 1 142 ? 7.031 -9.856 3.819 1.00 98.50 142 ILE A C 1
ATOM 1075 O O . ILE A 1 142 ? 8.250 -10.031 3.768 1.00 98.50 142 ILE A O 1
ATOM 1079 N N . LEU A 1 143 ? 6.293 -9.635 2.734 1.00 98.75 143 LEU A N 1
ATOM 1080 C CA . LEU A 1 143 ? 6.837 -9.262 1.430 1.00 98.75 143 LEU A CA 1
ATOM 1081 C C . LEU A 1 143 ? 6.565 -7.769 1.213 1.00 98.75 143 LEU A C 1
ATOM 1083 O O . LEU A 1 143 ? 5.438 -7.372 0.945 1.00 98.75 143 LEU A O 1
ATOM 1087 N N . GLY A 1 144 ? 7.588 -6.937 1.369 1.00 98.56 144 GLY A N 1
ATOM 1088 C CA . GLY A 1 144 ? 7.484 -5.489 1.208 1.00 98.56 144 GLY A CA 1
ATOM 1089 C C . GLY A 1 144 ? 8.184 -5.015 -0.057 1.00 98.56 144 GLY A C 1
ATOM 1090 O O . GLY A 1 144 ? 9.242 -5.539 -0.412 1.00 98.56 144 GLY A O 1
ATOM 1091 N N . GLY A 1 145 ? 7.646 -3.997 -0.715 1.00 98.31 145 GLY A N 1
ATOM 1092 C CA . GLY A 1 145 ? 8.367 -3.352 -1.802 1.00 98.31 145 GLY A CA 1
ATOM 1093 C C . GLY A 1 145 ? 7.812 -2.006 -2.213 1.00 98.31 145 GLY A C 1
ATOM 1094 O O . GLY A 1 145 ? 6.799 -1.546 -1.696 1.00 98.31 145 GLY A O 1
ATOM 1095 N N . TRP A 1 146 ? 8.530 -1.386 -3.136 1.00 98.56 146 TRP A N 1
ATOM 1096 C CA . TRP A 1 146 ? 8.270 -0.060 -3.686 1.00 98.56 146 TRP A CA 1
ATOM 1097 C C . TRP A 1 146 ? 8.645 -0.046 -5.173 1.00 98.56 146 TRP A C 1
ATOM 1099 O O . TRP A 1 146 ? 9.260 -0.997 -5.679 1.00 98.56 146 TRP A O 1
ATOM 1109 N N . THR A 1 147 ? 8.284 1.018 -5.878 1.00 98.31 147 THR A N 1
ATOM 1110 C CA . THR A 1 147 ? 8.677 1.242 -7.277 1.00 98.31 147 THR A CA 1
ATOM 1111 C C . THR A 1 147 ? 9.859 2.218 -7.361 1.00 98.31 147 THR A C 1
ATOM 1113 O O . THR A 1 147 ? 10.123 2.971 -6.426 1.00 98.31 147 THR A O 1
ATOM 1116 N N . ALA A 1 148 ? 10.650 2.167 -8.436 1.00 97.12 148 ALA A N 1
ATOM 1117 C CA . ALA A 1 148 ? 11.906 2.926 -8.524 1.00 97.12 148 ALA A CA 1
ATOM 1118 C C . ALA A 1 148 ? 11.728 4.454 -8.562 1.00 97.12 148 ALA A C 1
ATOM 1120 O O . ALA A 1 148 ? 12.635 5.182 -8.168 1.00 97.12 148 ALA A O 1
ATOM 1121 N N . ASP A 1 149 ? 10.576 4.919 -9.041 1.00 97.25 149 ASP A N 1
ATOM 1122 C CA . ASP A 1 149 ? 10.205 6.329 -9.158 1.00 97.25 149 ASP A CA 1
ATOM 1123 C C . ASP A 1 149 ? 8.865 6.578 -8.445 1.00 97.25 149 ASP A C 1
ATOM 1125 O O . ASP A 1 149 ? 8.013 7.311 -8.943 1.00 97.25 149 ASP A O 1
ATOM 1129 N N . ASP A 1 150 ? 8.652 5.910 -7.307 1.00 97.50 150 ASP A N 1
ATOM 1130 C CA . ASP A 1 150 ? 7.359 5.804 -6.619 1.00 97.50 150 ASP A CA 1
ATOM 1131 C C . ASP A 1 150 ? 6.684 7.155 -6.392 1.00 97.50 150 ASP A C 1
ATOM 1133 O O . ASP A 1 150 ? 5.489 7.291 -6.642 1.00 97.50 150 ASP A O 1
ATOM 1137 N N . ASP A 1 151 ? 7.448 8.178 -6.003 1.00 97.19 151 ASP A N 1
ATOM 1138 C CA . ASP A 1 151 ? 6.864 9.488 -5.712 1.00 97.19 151 ASP A CA 1
ATOM 1139 C C . ASP A 1 151 ? 6.579 10.358 -6.948 1.00 97.19 151 ASP A C 1
ATOM 1141 O O . ASP A 1 151 ? 5.843 11.340 -6.863 1.00 97.19 151 ASP A O 1
ATOM 1145 N N . LEU A 1 152 ? 7.084 9.980 -8.128 1.00 97.12 152 LEU A N 1
ATOM 1146 C CA . LEU A 1 152 ? 7.008 10.778 -9.357 1.00 97.12 152 LEU A CA 1
ATOM 1147 C C . LEU A 1 152 ? 5.632 11.395 -9.660 1.00 97.12 152 LEU A C 1
ATOM 1149 O O . LEU A 1 152 ? 5.588 12.599 -9.931 1.00 97.12 152 LEU A O 1
ATOM 1153 N N . PRO A 1 153 ? 4.508 10.645 -9.652 1.00 95.00 153 PRO A N 1
ATOM 1154 C CA . PRO A 1 153 ? 3.210 11.246 -9.939 1.00 95.00 153 PRO A CA 1
ATOM 1155 C C . PRO A 1 153 ? 2.815 12.302 -8.900 1.00 95.00 153 PRO A C 1
ATOM 1157 O O . PRO A 1 153 ? 2.223 13.315 -9.269 1.00 95.00 153 PRO A O 1
ATOM 1160 N N . PHE A 1 154 ? 3.160 12.107 -7.626 1.00 93.56 154 PHE A N 1
ATOM 1161 C CA . PHE A 1 154 ? 2.808 13.027 -6.546 1.00 93.56 154 PHE A CA 1
ATOM 1162 C C . PHE A 1 154 ? 3.684 14.276 -6.562 1.00 93.56 154 PHE A C 1
ATOM 1164 O O . PHE A 1 154 ? 3.149 15.382 -6.469 1.00 93.56 154 PHE A O 1
ATOM 1171 N N . THR A 1 155 ? 4.994 14.122 -6.779 1.00 95.81 155 THR A N 1
ATOM 1172 C CA . THR A 1 155 ? 5.903 15.256 -6.969 1.00 95.81 155 THR A CA 1
ATOM 1173 C C . THR A 1 155 ? 5.482 16.092 -8.186 1.00 95.81 155 THR A C 1
ATOM 1175 O O . THR A 1 155 ? 5.411 17.315 -8.119 1.00 95.81 155 THR A O 1
ATOM 1178 N N . ALA A 1 156 ? 5.141 15.463 -9.316 1.00 95.06 156 ALA A N 1
ATOM 1179 C CA . ALA A 1 156 ? 4.695 16.200 -10.501 1.00 95.06 156 ALA A CA 1
ATOM 1180 C C . ALA A 1 156 ? 3.395 16.987 -10.240 1.00 95.06 156 ALA A C 1
ATOM 1182 O O . ALA A 1 156 ? 3.304 18.168 -10.588 1.00 95.06 156 ALA A O 1
ATOM 1183 N N . LEU A 1 157 ? 2.418 16.355 -9.581 1.00 91.81 157 LEU A N 1
ATOM 1184 C CA . LEU A 1 157 ? 1.145 16.981 -9.216 1.00 91.81 157 LEU A CA 1
ATOM 1185 C C . LEU A 1 157 ? 1.321 18.136 -8.222 1.00 91.81 157 LEU A C 1
ATOM 1187 O O . LEU A 1 157 ? 0.685 19.177 -8.392 1.00 91.81 157 LEU A O 1
ATOM 1191 N N . SER A 1 158 ? 2.181 17.990 -7.211 1.00 91.12 158 SER A N 1
ATOM 1192 C CA . SER A 1 158 ? 2.410 19.031 -6.197 1.00 91.12 158 SER A CA 1
ATOM 1193 C C . SER A 1 158 ? 3.066 20.287 -6.780 1.00 91.12 158 SER A C 1
ATOM 1195 O O . SER A 1 158 ? 2.797 21.396 -6.320 1.00 91.12 158 SER A O 1
ATOM 1197 N N . HIS A 1 159 ? 3.849 20.128 -7.849 1.00 93.88 159 HIS A N 1
ATOM 1198 C CA . HIS A 1 159 ? 4.411 21.224 -8.637 1.00 93.88 159 HIS A CA 1
ATOM 1199 C C . HIS A 1 159 ? 3.454 21.782 -9.710 1.00 93.88 159 HIS A C 1
ATOM 1201 O O . HIS A 1 159 ? 3.807 22.733 -10.409 1.00 93.88 159 HIS A O 1
ATOM 1207 N N . GLY A 1 160 ? 2.240 21.234 -9.835 1.00 93.88 160 GLY A N 1
ATOM 1208 C CA . GLY A 1 160 ? 1.213 21.719 -10.759 1.00 93.88 160 GLY A CA 1
ATOM 1209 C C . GLY A 1 160 ? 1.419 21.304 -12.217 1.00 93.88 160 GLY A C 1
ATOM 1210 O O . GLY A 1 160 ? 0.842 21.928 -13.108 1.00 93.88 160 GLY A O 1
ATOM 1211 N N . PHE A 1 161 ? 2.225 20.271 -12.481 1.00 93.38 161 PHE A N 1
ATOM 1212 C CA . PHE A 1 161 ? 2.383 19.737 -13.830 1.00 93.38 161 PHE A CA 1
ATOM 1213 C C . PHE A 1 161 ? 1.200 18.833 -14.196 1.00 93.38 161 PHE A C 1
ATOM 1215 O O . PHE A 1 161 ? 0.900 17.857 -13.512 1.00 93.38 161 PHE A O 1
ATOM 1222 N N . ASP A 1 162 ? 0.548 19.137 -15.315 1.00 85.19 162 ASP A N 1
ATOM 1223 C CA . ASP A 1 162 ? -0.551 18.354 -15.894 1.00 85.19 162 ASP A CA 1
ATOM 1224 C C . ASP A 1 162 ? -0.058 17.263 -16.864 1.00 85.19 162 ASP A C 1
ATOM 1226 O O . ASP A 1 162 ? -0.801 16.350 -17.238 1.00 85.19 162 ASP A O 1
ATOM 1230 N N . ARG A 1 163 ? 1.207 17.356 -17.286 1.00 86.81 163 ARG A N 1
ATOM 1231 C CA . ARG A 1 163 ? 1.875 16.442 -18.213 1.00 86.81 163 ARG A CA 1
ATOM 1232 C C . ARG A 1 163 ? 3.319 16.209 -17.805 1.00 86.81 163 ARG A C 1
ATOM 1234 O O . ARG A 1 163 ? 4.029 17.133 -17.421 1.00 86.81 163 ARG A O 1
ATOM 1241 N N . LEU A 1 164 ? 3.776 14.975 -17.995 1.00 92.88 164 LEU A N 1
ATOM 1242 C CA . LEU A 1 164 ? 5.155 14.592 -17.738 1.00 92.88 164 LEU A CA 1
ATOM 1243 C C . LEU A 1 164 ? 5.953 14.539 -19.050 1.00 92.88 164 LEU A C 1
ATOM 1245 O O . LEU A 1 164 ? 5.743 13.651 -19.875 1.00 92.88 164 LEU A O 1
ATOM 1249 N N . THR A 1 165 ? 6.859 15.497 -19.246 1.00 94.25 165 THR A N 1
ATOM 1250 C CA . THR A 1 165 ? 7.863 15.500 -20.328 1.00 94.25 165 THR A CA 1
ATOM 1251 C C . THR A 1 165 ? 9.232 15.087 -19.787 1.00 94.25 165 THR A C 1
ATOM 1253 O O . THR A 1 165 ? 9.419 15.001 -18.574 1.00 94.25 165 THR A O 1
ATOM 1256 N N . TRP A 1 166 ? 10.213 14.860 -20.667 1.00 95.69 166 TRP A N 1
ATOM 1257 C CA . TRP A 1 166 ? 11.592 14.606 -20.236 1.00 95.69 166 TRP A CA 1
ATOM 1258 C C . TRP A 1 166 ? 12.205 15.790 -19.483 1.00 95.69 166 TRP A C 1
ATOM 1260 O O . TRP A 1 166 ? 12.848 15.568 -18.465 1.00 95.69 166 TRP A O 1
ATOM 1270 N N . ASP A 1 167 ? 11.936 17.030 -19.899 1.00 96.06 167 ASP A N 1
ATOM 1271 C CA . ASP A 1 167 ? 12.420 18.218 -19.182 1.00 96.06 167 ASP A CA 1
ATOM 1272 C C . ASP A 1 167 ? 11.842 18.295 -17.761 1.00 96.06 167 ASP A C 1
ATOM 1274 O O . ASP A 1 167 ? 12.577 18.528 -16.802 1.00 96.06 167 ASP A O 1
ATOM 1278 N N . VAL A 1 168 ? 10.535 18.034 -17.608 1.00 95.38 168 VAL A N 1
ATOM 1279 C CA . VAL A 1 168 ? 9.878 17.982 -16.290 1.00 95.38 168 VAL A CA 1
ATOM 1280 C C . VAL A 1 168 ? 10.444 16.834 -15.456 1.00 95.38 168 VAL A C 1
ATOM 1282 O O . VAL A 1 168 ? 10.790 17.031 -14.296 1.00 95.38 168 VAL A O 1
ATOM 1285 N N . ARG A 1 169 ? 10.594 15.641 -16.041 1.00 95.56 169 ARG A N 1
ATOM 1286 C CA . ARG A 1 169 ? 11.192 14.489 -15.358 1.00 95.56 169 ARG A CA 1
ATOM 1287 C C . ARG A 1 169 ? 12.600 14.813 -14.855 1.00 95.56 169 ARG A C 1
ATOM 1289 O O . ARG A 1 169 ? 12.881 14.579 -13.687 1.00 95.56 169 ARG A O 1
ATOM 1296 N N . MET A 1 170 ? 13.462 15.375 -15.701 1.00 96.50 170 MET A N 1
ATOM 1297 C CA . MET A 1 170 ? 14.833 15.733 -15.323 1.00 96.50 170 MET A CA 1
ATOM 1298 C C . MET A 1 170 ? 14.874 16.804 -14.231 1.00 96.50 170 MET A C 1
ATOM 1300 O O . MET A 1 170 ? 15.736 16.742 -13.357 1.00 96.50 170 MET A O 1
ATOM 1304 N N . LEU A 1 171 ? 13.940 17.759 -14.254 1.00 97.00 171 LEU A N 1
ATOM 1305 C CA . LEU A 1 171 ? 13.811 18.778 -13.214 1.00 97.00 171 LEU A CA 1
ATOM 1306 C C . LEU A 1 171 ? 13.458 18.170 -11.846 1.00 97.00 171 LEU A C 1
ATOM 1308 O O . LEU A 1 171 ? 13.964 18.636 -10.827 1.00 97.00 171 LEU A O 1
ATOM 1312 N N . LEU A 1 172 ? 12.594 17.152 -11.824 1.00 97.44 172 LEU A N 1
ATOM 1313 C CA . LEU A 1 172 ? 12.061 16.557 -10.595 1.00 97.44 172 LEU A CA 1
ATOM 1314 C C . LEU A 1 172 ? 12.883 15.372 -10.066 1.00 97.44 172 LEU A C 1
ATOM 1316 O O . LEU A 1 172 ? 12.707 14.994 -8.912 1.00 97.44 172 LEU A O 1
ATOM 1320 N N . ASP A 1 173 ? 13.774 14.788 -10.873 1.00 96.31 173 ASP A N 1
ATOM 1321 C CA . ASP A 1 173 ? 14.388 13.476 -10.610 1.00 96.31 173 ASP A CA 1
ATOM 1322 C C . ASP A 1 173 ? 15.041 13.371 -9.222 1.00 96.31 173 ASP A C 1
ATOM 1324 O O . ASP A 1 173 ? 14.777 12.429 -8.478 1.00 96.31 173 ASP A O 1
ATOM 1328 N N . ALA A 1 174 ? 15.818 14.379 -8.815 1.00 97.94 174 ALA A N 1
ATOM 1329 C CA . ALA A 1 174 ? 16.470 14.378 -7.506 1.00 97.94 174 ALA A CA 1
ATOM 1330 C C . ALA A 1 174 ? 15.466 14.364 -6.337 1.00 97.94 174 ALA A C 1
ATOM 1332 O O . ALA A 1 174 ? 15.678 13.645 -5.360 1.00 97.94 174 ALA A O 1
ATOM 1333 N N . GLN A 1 175 ? 14.375 15.129 -6.448 1.00 98.12 175 GLN A N 1
ATOM 1334 C CA . GLN A 1 175 ? 13.316 15.170 -5.438 1.00 98.12 175 GLN A CA 1
ATOM 1335 C C . GLN A 1 175 ? 12.558 13.842 -5.403 1.00 98.12 175 GLN A C 1
ATOM 1337 O O . GLN A 1 175 ? 12.410 13.251 -4.340 1.00 98.12 175 GLN A O 1
ATOM 1342 N N . VAL A 1 176 ? 12.189 13.315 -6.573 1.00 98.12 176 VAL A N 1
ATOM 1343 C CA . VAL A 1 176 ? 11.496 12.026 -6.710 1.00 98.12 176 VAL A CA 1
ATOM 1344 C C . VAL A 1 176 ? 12.290 10.897 -6.065 1.00 98.12 176 VAL A C 1
ATOM 1346 O O . VAL A 1 176 ? 11.719 10.079 -5.347 1.00 98.12 176 VAL A O 1
ATOM 1349 N N . GLN A 1 177 ? 13.605 10.840 -6.280 1.00 98.06 177 GLN A N 1
ATOM 1350 C CA . GLN A 1 177 ? 14.451 9.803 -5.685 1.00 98.06 177 GLN A CA 1
ATOM 1351 C C . GLN A 1 177 ? 14.583 9.957 -4.160 1.00 98.06 177 GLN A C 1
ATOM 1353 O O . GLN A 1 177 ? 14.627 8.953 -3.434 1.00 98.06 177 GLN A O 1
ATOM 1358 N N . ALA A 1 178 ? 14.626 11.197 -3.662 1.00 98.19 178 ALA A N 1
ATOM 1359 C CA . ALA A 1 178 ? 14.639 11.483 -2.231 1.00 98.19 178 ALA A CA 1
ATOM 1360 C C . ALA A 1 178 ? 13.311 11.083 -1.565 1.00 98.19 178 ALA A C 1
ATOM 1362 O O . ALA A 1 178 ? 13.327 10.322 -0.594 1.00 98.19 178 ALA A O 1
ATOM 1363 N N . ASP A 1 179 ? 12.177 11.495 -2.127 1.00 97.19 179 ASP A N 1
ATOM 1364 C CA . ASP A 1 179 ? 10.846 11.196 -1.588 1.00 97.19 179 ASP A CA 1
ATOM 1365 C C . ASP A 1 179 ? 10.511 9.710 -1.722 1.00 97.19 179 ASP A C 1
ATOM 1367 O O . ASP A 1 179 ? 10.063 9.090 -0.759 1.00 97.19 179 ASP A O 1
ATOM 1371 N N . THR A 1 180 ? 10.869 9.078 -2.845 1.00 98.06 180 THR A N 1
ATOM 1372 C CA . THR A 1 180 ? 10.749 7.619 -3.022 1.00 98.06 180 THR A CA 1
ATOM 1373 C C . THR A 1 180 ? 11.471 6.864 -1.901 1.00 98.06 180 THR A C 1
ATOM 1375 O O . THR A 1 180 ? 10.968 5.883 -1.339 1.00 98.06 180 THR A O 1
ATOM 1378 N N . SER A 1 181 ? 12.664 7.343 -1.540 1.00 97.38 181 SER A N 1
ATOM 1379 C CA . SER A 1 181 ? 13.456 6.764 -0.460 1.00 97.38 181 SER A CA 1
ATOM 1380 C C . SER A 1 181 ? 12.791 6.946 0.906 1.00 97.38 181 SER A C 1
ATOM 1382 O O . SER A 1 181 ? 12.634 5.971 1.642 1.00 97.38 181 SER A O 1
ATOM 1384 N N . VAL A 1 182 ? 12.402 8.177 1.238 1.00 96.88 182 VAL A N 1
ATOM 1385 C CA . VAL A 1 182 ? 11.905 8.547 2.571 1.00 96.88 182 VAL A CA 1
ATOM 1386 C C . VAL A 1 182 ? 10.490 8.033 2.824 1.00 96.88 182 VAL A C 1
ATOM 1388 O O . VAL A 1 182 ? 10.210 7.564 3.924 1.00 96.88 182 VAL A O 1
ATOM 1391 N N . MET A 1 183 ? 9.612 8.093 1.825 1.00 96.06 183 MET A N 1
ATOM 1392 C CA . MET A 1 183 ? 8.194 7.768 1.984 1.00 96.06 183 MET A CA 1
ATOM 1393 C C . MET A 1 183 ? 7.906 6.279 1.780 1.00 96.06 183 MET A C 1
ATOM 1395 O O . MET A 1 183 ? 7.022 5.739 2.432 1.00 96.06 183 MET A O 1
ATOM 1399 N N . TYR A 1 184 ? 8.658 5.567 0.933 1.00 98.00 184 TYR A N 1
ATOM 1400 C CA . TYR A 1 184 ? 8.305 4.183 0.571 1.00 98.00 184 TYR A CA 1
ATOM 1401 C C . TYR A 1 184 ? 9.384 3.178 0.969 1.00 98.00 184 TYR A C 1
ATOM 1403 O O . TYR A 1 184 ? 9.104 2.216 1.696 1.00 98.00 184 TYR A O 1
ATOM 1411 N N . ARG A 1 185 ? 10.635 3.395 0.544 1.00 98.12 185 ARG A N 1
ATOM 1412 C CA . ARG A 1 185 ? 11.730 2.450 0.818 1.00 98.12 185 ARG A CA 1
ATOM 1413 C C . ARG A 1 185 ? 12.005 2.324 2.311 1.00 98.12 185 ARG A C 1
ATOM 1415 O O . ARG A 1 185 ? 11.940 1.223 2.859 1.00 98.12 185 ARG A O 1
ATOM 1422 N N . ASP A 1 186 ? 12.357 3.424 2.965 1.00 97.81 186 ASP A N 1
ATOM 1423 C CA . ASP A 1 186 ? 12.855 3.396 4.339 1.00 97.81 186 ASP A CA 1
ATOM 1424 C C . ASP A 1 186 ? 11.786 2.891 5.330 1.00 97.81 186 ASP A C 1
ATOM 1426 O O . ASP A 1 186 ? 12.113 2.034 6.164 1.00 97.81 186 ASP A O 1
ATOM 1430 N N . PRO A 1 187 ? 10.499 3.276 5.208 1.00 97.19 187 PRO A N 1
ATOM 1431 C CA . PRO A 1 187 ? 9.440 2.702 6.029 1.00 97.19 187 PRO A CA 1
ATOM 1432 C C . PRO A 1 187 ? 9.173 1.223 5.752 1.00 97.19 187 PRO A C 1
ATOM 1434 O O . PRO A 1 187 ? 8.990 0.452 6.701 1.00 97.19 187 PRO A O 1
ATOM 1437 N N . THR A 1 188 ? 9.232 0.790 4.486 1.00 98.31 188 THR A N 1
ATOM 1438 C CA . THR A 1 188 ? 9.144 -0.635 4.128 1.00 98.31 188 THR A CA 1
ATOM 1439 C C . THR A 1 188 ? 10.246 -1.423 4.828 1.00 98.31 188 THR A C 1
ATOM 1441 O O . THR A 1 188 ? 9.963 -2.380 5.550 1.00 98.31 188 THR A O 1
ATOM 1444 N N . ILE A 1 189 ? 11.501 -0.979 4.712 1.00 98.19 189 ILE A N 1
ATOM 1445 C CA . ILE A 1 189 ? 12.645 -1.573 5.418 1.00 98.19 189 ILE A CA 1
ATOM 1446 C C . ILE A 1 189 ? 12.427 -1.580 6.939 1.00 98.19 189 ILE A C 1
ATOM 1448 O O . ILE A 1 189 ? 12.772 -2.556 7.612 1.00 98.19 189 ILE A O 1
ATOM 1452 N N . GLY A 1 190 ? 11.829 -0.523 7.492 1.00 97.12 190 GLY A N 1
ATOM 1453 C CA . GLY A 1 190 ? 11.477 -0.427 8.907 1.00 97.12 190 GLY A CA 1
ATOM 1454 C C . GLY A 1 190 ? 10.499 -1.509 9.380 1.00 97.12 190 GLY A C 1
ATOM 1455 O O . GLY A 1 190 ? 10.657 -2.016 10.495 1.00 97.12 190 GLY A O 1
ATOM 1456 N N . ILE A 1 191 ? 9.523 -1.887 8.551 1.00 97.38 191 ILE A N 1
ATOM 1457 C CA . ILE A 1 191 ? 8.586 -2.987 8.831 1.00 97.38 191 ILE A CA 1
ATOM 1458 C C . ILE A 1 191 ? 9.267 -4.347 8.682 1.00 97.38 191 ILE A C 1
ATOM 1460 O O . ILE A 1 191 ? 9.103 -5.209 9.546 1.00 97.38 191 ILE A O 1
ATOM 1464 N N . LEU A 1 192 ? 10.091 -4.539 7.646 1.00 98.25 192 LEU A N 1
ATOM 1465 C CA . LEU A 1 192 ? 10.847 -5.786 7.478 1.00 98.25 192 LEU A CA 1
ATOM 1466 C C . LEU A 1 192 ? 11.776 -6.038 8.673 1.00 98.25 192 LEU A C 1
ATOM 1468 O O . LEU A 1 192 ? 11.849 -7.157 9.180 1.00 98.25 192 LEU A O 1
ATOM 1472 N N . ARG A 1 193 ? 12.449 -4.991 9.168 1.00 97.81 193 ARG A N 1
ATOM 1473 C CA . ARG A 1 193 ? 13.300 -5.064 10.365 1.00 97.81 193 ARG A CA 1
ATOM 1474 C C . ARG A 1 193 ? 12.520 -5.499 11.596 1.00 97.81 193 ARG A C 1
ATOM 1476 O O . ARG A 1 193 ? 13.017 -6.316 12.366 1.00 97.81 193 ARG A O 1
ATOM 1483 N N . GLU A 1 194 ? 11.317 -4.970 11.770 1.00 96.62 194 GLU A N 1
ATOM 1484 C CA . GLU A 1 194 ? 10.453 -5.335 12.885 1.00 96.62 194 GLU A CA 1
ATOM 1485 C C . GLU A 1 194 ? 10.033 -6.807 12.818 1.00 96.62 194 GLU A C 1
ATOM 1487 O O . GLU A 1 194 ? 10.227 -7.532 13.792 1.00 96.62 194 GLU A O 1
ATOM 1492 N N . ALA A 1 195 ? 9.575 -7.278 11.653 1.00 97.19 195 ALA A N 1
ATOM 1493 C CA . ALA A 1 195 ? 9.234 -8.685 11.448 1.00 97.19 195 ALA A CA 1
ATOM 1494 C C . ALA A 1 195 ? 10.428 -9.614 11.746 1.00 97.19 195 ALA A C 1
ATOM 1496 O O . ALA A 1 195 ? 10.284 -10.625 12.439 1.00 97.19 195 ALA A O 1
ATOM 1497 N N . ARG A 1 196 ? 11.639 -9.243 11.295 1.00 97.94 196 ARG A N 1
ATOM 1498 C CA . ARG A 1 196 ? 12.881 -9.980 11.600 1.00 97.94 196 ARG A CA 1
ATOM 1499 C C . ARG A 1 196 ? 13.202 -10.003 13.093 1.00 97.94 196 ARG A C 1
ATOM 1501 O O . ARG A 1 196 ? 13.634 -11.040 13.588 1.00 97.94 196 ARG A O 1
ATOM 1508 N N . ALA A 1 197 ? 12.994 -8.896 13.806 1.00 97.56 197 ALA A N 1
ATOM 1509 C CA . ALA A 1 197 ? 13.221 -8.824 15.25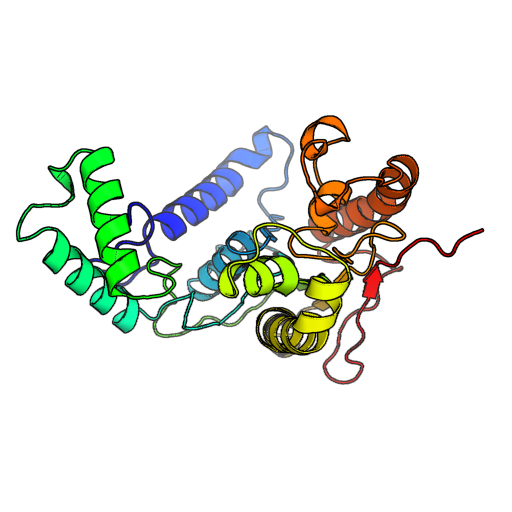0 1.00 97.56 197 ALA A CA 1
ATOM 1510 C C . ALA A 1 197 ? 12.276 -9.749 16.037 1.00 97.56 197 ALA A C 1
ATOM 1512 O O . ALA A 1 197 ? 12.650 -10.242 17.098 1.00 97.56 197 ALA A O 1
ATOM 1513 N N . GLN A 1 198 ? 11.091 -10.035 15.489 1.00 96.94 198 GLN A N 1
ATOM 1514 C CA . GLN A 1 198 ? 10.145 -11.022 16.018 1.00 96.94 198 GLN A CA 1
ATOM 1515 C C . GLN A 1 198 ? 10.431 -12.465 15.544 1.00 96.94 198 GLN A C 1
ATOM 1517 O O . GLN A 1 198 ? 9.668 -13.377 15.848 1.00 96.94 198 GLN A O 1
ATOM 1522 N N . GLY A 1 199 ? 11.517 -12.696 14.795 1.00 97.31 199 GLY A N 1
ATOM 1523 C CA . GLY A 1 199 ? 11.917 -14.020 14.306 1.00 97.31 199 GLY A CA 1
ATOM 1524 C C . GLY A 1 199 ? 11.232 -14.474 13.012 1.00 97.31 199 GLY A C 1
ATOM 1525 O O . GLY A 1 199 ? 11.424 -15.616 12.592 1.00 97.31 199 GLY A O 1
ATOM 1526 N N . PHE A 1 200 ? 10.462 -13.606 12.350 1.00 97.62 200 PHE A N 1
ATOM 1527 C CA . PHE A 1 200 ? 9.783 -13.935 11.096 1.00 97.62 200 PHE A CA 1
ATOM 1528 C C . PHE A 1 200 ? 10.671 -13.697 9.876 1.00 97.62 200 PHE A C 1
ATOM 1530 O O . PHE A 1 200 ? 11.713 -13.045 9.939 1.00 97.62 200 PHE A O 1
ATOM 1537 N N . LYS A 1 201 ? 10.277 -14.262 8.735 1.00 97.81 201 LYS A N 1
ATOM 1538 C CA . LYS A 1 201 ? 10.966 -14.050 7.457 1.00 97.81 201 LYS A CA 1
ATOM 1539 C C . LYS A 1 201 ? 10.468 -12.788 6.767 1.00 97.81 201 LYS A C 1
ATOM 1541 O O . LYS A 1 201 ? 9.318 -12.398 6.925 1.00 97.81 201 LYS A O 1
ATOM 1546 N N . ALA A 1 202 ? 11.339 -12.162 5.991 1.00 98.38 202 ALA A N 1
ATOM 1547 C CA . ALA A 1 202 ? 11.031 -10.922 5.301 1.00 98.38 202 ALA A CA 1
ATOM 1548 C C . ALA A 1 202 ? 11.657 -10.920 3.907 1.00 98.38 202 ALA A C 1
ATOM 1550 O O . ALA A 1 202 ? 12.737 -11.477 3.710 1.00 98.38 202 ALA A O 1
ATOM 1551 N N . TRP A 1 203 ? 11.007 -10.263 2.952 1.00 98.69 203 TRP A N 1
ATOM 1552 C CA . TRP A 1 203 ? 11.517 -10.068 1.597 1.00 98.69 203 TRP A CA 1
ATOM 1553 C C . TRP A 1 203 ? 11.293 -8.624 1.176 1.00 98.69 203 TRP A C 1
ATOM 1555 O O . TRP A 1 203 ? 10.200 -8.094 1.350 1.00 98.69 203 TRP A O 1
ATOM 1565 N N . ALA A 1 204 ? 12.332 -8.011 0.615 1.00 98.56 204 ALA A N 1
ATOM 1566 C CA . ALA A 1 204 ? 12.266 -6.688 0.012 1.00 98.56 204 ALA A CA 1
ATOM 1567 C C . ALA A 1 204 ? 12.275 -6.816 -1.513 1.00 98.56 204 ALA A C 1
ATOM 1569 O O . ALA A 1 204 ? 13.071 -7.601 -2.047 1.00 98.56 204 ALA A O 1
ATOM 1570 N N . TYR A 1 205 ? 11.473 -6.017 -2.213 1.00 98.56 205 TYR A N 1
ATOM 1571 C CA . TYR A 1 205 ? 11.632 -5.798 -3.649 1.00 98.56 205 TYR A CA 1
ATOM 1572 C C . TYR A 1 205 ? 11.610 -4.328 -4.039 1.00 98.56 205 TYR A C 1
ATOM 1574 O O . TYR A 1 205 ? 11.003 -3.496 -3.374 1.00 98.56 205 TYR A O 1
ATOM 1582 N N . CYS A 1 206 ? 12.258 -4.043 -5.164 1.00 98.12 206 CYS A N 1
ATOM 1583 C CA . CYS A 1 206 ? 12.136 -2.780 -5.871 1.00 98.12 206 CYS A CA 1
ATOM 1584 C C . CYS A 1 206 ? 11.695 -3.087 -7.304 1.00 98.12 206 CYS A C 1
ATOM 1586 O O . CYS A 1 206 ? 12.385 -3.811 -8.034 1.00 98.12 206 CYS A O 1
ATOM 1588 N N . PHE A 1 207 ? 10.523 -2.590 -7.687 1.00 97.94 207 PHE A N 1
ATOM 1589 C CA . PHE A 1 207 ? 10.020 -2.708 -9.048 1.00 97.94 207 PHE A CA 1
ATOM 1590 C C . PHE A 1 207 ? 10.691 -1.639 -9.908 1.00 97.94 207 PHE A C 1
ATOM 1592 O O . PHE A 1 207 ? 10.558 -0.451 -9.629 1.00 97.94 207 PHE A O 1
ATOM 1599 N N . THR A 1 208 ? 11.466 -2.056 -10.909 1.00 95.88 208 THR A N 1
ATOM 1600 C CA . THR A 1 208 ? 12.286 -1.142 -11.724 1.00 95.88 208 THR A CA 1
ATOM 1601 C C . THR A 1 208 ? 11.970 -1.234 -13.215 1.00 95.88 208 THR A C 1
ATOM 1603 O O . THR A 1 208 ? 12.662 -0.626 -14.033 1.00 95.88 208 THR A O 1
ATOM 1606 N N . TRP A 1 209 ? 10.951 -2.008 -13.601 1.00 95.38 209 TRP A N 1
ATOM 1607 C CA . TRP A 1 209 ? 10.503 -2.056 -14.986 1.00 95.38 209 TRP A CA 1
ATOM 1608 C C . TRP A 1 209 ? 9.863 -0.725 -15.384 1.00 95.38 209 TRP A C 1
ATOM 1610 O O . TRP A 1 209 ? 9.052 -0.169 -14.653 1.00 95.38 209 TRP A O 1
ATOM 1620 N N . ALA A 1 210 ? 10.214 -0.249 -16.574 1.00 93.69 210 ALA A N 1
ATOM 1621 C CA . ALA A 1 210 ? 9.728 0.996 -17.142 1.00 93.69 210 ALA A CA 1
ATOM 1622 C C . ALA A 1 210 ? 9.489 0.824 -18.642 1.00 93.69 210 ALA A C 1
ATOM 1624 O O . ALA A 1 210 ? 10.187 0.047 -19.307 1.00 93.69 210 ALA A O 1
ATOM 1625 N N . VAL A 1 211 ? 8.552 1.599 -19.187 1.00 93.19 211 VAL A N 1
ATOM 1626 C CA . VAL A 1 211 ? 8.362 1.686 -20.637 1.00 93.19 211 VAL A CA 1
ATOM 1627 C C . VAL A 1 211 ? 9.590 2.356 -21.273 1.00 93.19 211 VAL A C 1
ATOM 1629 O O . VAL A 1 211 ? 10.024 3.402 -20.785 1.00 93.19 211 VAL A O 1
ATOM 1632 N N . PRO A 1 212 ? 10.171 1.790 -22.349 1.00 88.50 212 PRO A N 1
ATOM 1633 C CA . PRO A 1 212 ? 11.289 2.413 -23.055 1.00 88.50 212 PRO A CA 1
ATOM 1634 C C . PRO A 1 212 ? 10.961 3.836 -23.520 1.00 88.50 212 PRO A C 1
ATOM 1636 O O . PRO A 1 212 ? 9.853 4.091 -23.981 1.00 88.50 212 PRO A O 1
ATOM 1639 N N . ASP A 1 213 ? 11.930 4.746 -23.397 1.00 87.06 213 ASP A N 1
ATOM 1640 C CA . ASP A 1 213 ? 11.839 6.152 -23.828 1.00 87.06 213 ASP A CA 1
ATOM 1641 C C . ASP A 1 213 ? 10.664 6.951 -23.225 1.00 87.06 213 ASP A C 1
ATOM 1643 O O . ASP A 1 213 ? 10.327 8.042 -23.693 1.00 87.06 213 ASP A O 1
ATOM 1647 N N . SER A 1 214 ? 10.078 6.446 -22.136 1.00 92.06 214 SER A N 1
ATOM 1648 C CA . SER A 1 214 ? 9.019 7.105 -21.376 1.00 92.06 214 SER A CA 1
ATOM 1649 C C . SER A 1 214 ? 9.594 7.906 -20.201 1.00 92.06 214 SER A C 1
ATOM 1651 O O . SER A 1 214 ? 10.385 7.358 -19.428 1.00 92.06 214 SER A O 1
ATOM 1653 N N . PRO A 1 215 ? 9.155 9.161 -19.980 1.00 94.75 215 PRO A N 1
ATOM 1654 C CA . PRO A 1 215 ? 9.604 9.957 -18.836 1.00 94.75 215 PRO A CA 1
ATOM 1655 C C . PRO A 1 215 ? 9.065 9.426 -17.496 1.00 94.75 215 PRO A C 1
ATOM 1657 O O . PRO A 1 215 ? 9.555 9.811 -16.433 1.00 94.75 215 PRO A O 1
ATOM 1660 N N . TRP A 1 216 ? 8.074 8.529 -17.530 1.00 93.69 216 TRP A N 1
ATOM 1661 C CA . TRP A 1 216 ? 7.445 7.964 -16.337 1.00 93.69 216 TRP A CA 1
ATOM 1662 C C . TRP A 1 216 ? 8.365 7.045 -15.532 1.00 93.69 216 TRP A C 1
ATOM 1664 O O . TRP A 1 216 ? 8.151 6.906 -14.336 1.00 93.69 216 TRP A O 1
ATOM 1674 N N . GLY A 1 217 ? 9.381 6.429 -16.145 1.00 93.81 217 GLY A N 1
ATOM 1675 C CA . GLY A 1 217 ? 10.193 5.425 -15.453 1.00 93.81 217 GLY A CA 1
ATOM 1676 C C . GLY A 1 217 ? 9.327 4.306 -14.853 1.00 93.81 217 GLY A C 1
ATOM 1677 O O . GLY A 1 217 ? 8.489 3.740 -15.561 1.00 93.81 217 GLY A O 1
ATOM 1678 N N . SER A 1 218 ? 9.520 4.001 -13.568 1.00 96.19 218 SER A N 1
ATOM 1679 C CA . SER A 1 218 ? 8.690 3.070 -12.790 1.00 96.19 218 SER A CA 1
ATOM 1680 C C . SER A 1 218 ? 7.945 3.813 -11.668 1.00 96.19 218 SER A C 1
ATOM 1682 O O . SER A 1 218 ? 8.380 3.735 -10.518 1.00 96.19 218 SER A O 1
ATOM 1684 N N . PRO A 1 219 ? 6.850 4.529 -11.980 1.00 97.06 219 PRO A N 1
ATOM 1685 C CA . PRO A 1 219 ? 6.104 5.336 -11.022 1.00 97.06 219 PRO A CA 1
ATOM 1686 C C . PRO A 1 219 ? 5.238 4.486 -10.084 1.00 97.06 219 PRO A C 1
ATOM 1688 O O . PRO A 1 219 ? 5.093 3.273 -10.273 1.00 97.06 219 PRO A O 1
ATOM 1691 N N . HIS A 1 220 ? 4.584 5.151 -9.128 1.00 98.00 220 HIS A N 1
ATOM 1692 C CA . HIS A 1 220 ? 3.570 4.553 -8.260 1.00 98.00 220 HIS A CA 1
ATOM 1693 C C . HIS A 1 220 ? 2.598 3.632 -9.010 1.00 98.00 220 HIS A C 1
ATOM 1695 O O . HIS A 1 220 ? 2.097 3.982 -10.081 1.00 98.00 220 HIS A O 1
ATOM 1701 N N . CYS A 1 221 ? 2.294 2.475 -8.414 1.00 97.00 221 CYS A N 1
ATOM 1702 C CA . CYS A 1 221 ? 1.402 1.438 -8.951 1.00 97.00 221 CYS A CA 1
ATOM 1703 C C . CYS A 1 221 ? 1.910 0.675 -10.191 1.00 97.00 221 CYS A C 1
ATOM 1705 O O . CYS A 1 221 ? 1.154 -0.137 -10.735 1.00 97.00 221 CYS A O 1
ATOM 1707 N N . MET A 1 222 ? 3.139 0.901 -10.672 1.00 96.56 222 MET A N 1
ATOM 1708 C CA . MET A 1 222 ? 3.642 0.276 -11.906 1.00 96.56 222 MET A CA 1
ATOM 1709 C C . MET A 1 222 ? 3.659 -1.264 -11.865 1.00 96.56 222 MET A C 1
ATOM 1711 O O . MET A 1 222 ? 3.561 -1.917 -12.903 1.00 96.56 222 MET A O 1
ATOM 1715 N N . GLU A 1 223 ? 3.715 -1.880 -10.688 1.00 96.81 223 GLU A N 1
ATOM 1716 C CA . GLU A 1 223 ? 3.669 -3.333 -10.529 1.00 96.81 223 GLU A CA 1
ATOM 1717 C C . GLU A 1 223 ? 2.257 -3.933 -10.680 1.00 96.81 223 GLU A C 1
ATOM 1719 O O . GLU A 1 223 ? 2.115 -5.126 -10.963 1.00 96.81 223 GLU A O 1
ATOM 1724 N N . LEU A 1 224 ? 1.197 -3.131 -10.527 1.00 97.75 224 LEU A N 1
ATOM 1725 C CA . LEU A 1 224 ? -0.190 -3.596 -10.615 1.00 97.75 224 LEU A CA 1
ATOM 1726 C C . LEU A 1 224 ? -0.578 -4.198 -11.978 1.00 97.75 224 LEU A C 1
ATOM 1728 O O . LEU A 1 224 ? -1.170 -5.277 -11.958 1.00 97.75 224 LEU A O 1
ATOM 1732 N N . PRO A 1 225 ? -0.233 -3.624 -13.151 1.00 96.94 225 PRO A N 1
ATOM 1733 C CA . PRO A 1 225 ? -0.519 -4.253 -14.448 1.00 96.94 225 PRO A CA 1
ATOM 1734 C C . PRO A 1 225 ? 0.162 -5.611 -14.652 1.00 96.94 225 PRO A C 1
ATOM 1736 O O . PRO A 1 225 ? -0.270 -6.402 -15.486 1.00 96.94 225 PRO A O 1
ATOM 1739 N N . PHE A 1 226 ? 1.203 -5.922 -13.876 1.00 97.12 226 PHE A N 1
ATOM 1740 C CA . PHE A 1 226 ? 1.863 -7.229 -13.899 1.00 97.12 226 PHE A CA 1
ATOM 1741 C C . PHE A 1 226 ? 1.147 -8.252 -13.010 1.00 97.12 226 PHE A C 1
ATOM 1743 O O . PHE A 1 226 ? 1.326 -9.461 -13.193 1.00 97.12 226 PHE A O 1
ATOM 1750 N N . LEU A 1 227 ? 0.334 -7.786 -12.060 1.00 97.31 227 LEU A N 1
ATOM 1751 C CA . LEU A 1 227 ? -0.399 -8.599 -11.093 1.00 97.31 227 LEU A CA 1
ATOM 1752 C C . LEU A 1 227 ? -1.870 -8.797 -11.478 1.00 97.31 227 LEU A C 1
ATOM 1754 O O . LEU A 1 227 ? -2.384 -9.907 -11.333 1.00 97.31 227 LEU A O 1
ATOM 1758 N N . LEU A 1 228 ? -2.538 -7.741 -11.949 1.00 96.56 228 LEU A N 1
ATOM 1759 C CA . LEU A 1 228 ? -3.994 -7.640 -12.030 1.00 96.56 228 LEU A CA 1
ATOM 1760 C C . LEU A 1 228 ? -4.448 -7.088 -13.383 1.00 96.56 228 LEU A C 1
ATOM 1762 O O . LEU A 1 228 ? -3.942 -6.074 -13.848 1.00 96.56 228 LEU A O 1
ATOM 1766 N N . GLY A 1 229 ? -5.486 -7.698 -13.957 1.00 92.94 229 GLY A N 1
ATOM 1767 C CA . GLY A 1 229 ? -6.096 -7.241 -15.207 1.00 92.94 229 GLY A CA 1
ATOM 1768 C C . GLY A 1 229 ? -5.248 -7.517 -16.453 1.00 92.94 229 GLY A C 1
ATOM 1769 O O . GLY A 1 229 ? -4.112 -7.971 -16.375 1.00 92.94 229 GLY A O 1
ATOM 1770 N N . GLY A 1 230 ? -5.844 -7.278 -17.620 1.00 93.38 230 GLY A N 1
ATOM 1771 C CA . GLY A 1 230 ? -5.175 -7.377 -18.920 1.00 93.38 230 GLY A CA 1
ATOM 1772 C C . GLY A 1 230 ? -5.034 -6.011 -19.590 1.00 93.38 230 GLY A C 1
ATOM 1773 O O . GLY A 1 230 ? -5.374 -4.984 -19.006 1.00 93.38 230 GLY A O 1
ATOM 1774 N N . ARG A 1 231 ? -4.592 -6.001 -20.853 1.00 95.12 231 ARG A N 1
ATOM 1775 C CA . ARG A 1 231 ? -4.338 -4.777 -21.639 1.00 95.12 231 ARG A CA 1
ATOM 1776 C C . ARG A 1 231 ? -5.484 -3.773 -21.602 1.00 95.12 231 ARG A C 1
ATOM 1778 O O . ARG A 1 231 ? -5.247 -2.581 -21.472 1.00 95.12 231 ARG A O 1
ATOM 1785 N N . GLU A 1 232 ? -6.716 -4.257 -21.721 1.00 96.06 232 GLU A N 1
ATOM 1786 C CA . GLU A 1 232 ? -7.911 -3.411 -21.758 1.00 96.06 232 GLU A CA 1
ATOM 1787 C C . GLU A 1 232 ? -8.125 -2.649 -20.447 1.00 96.06 232 GLU A C 1
ATOM 1789 O O . GLU A 1 232 ? -8.439 -1.463 -20.480 1.00 96.06 232 GLU A O 1
ATOM 1794 N N . ALA A 1 233 ? -7.872 -3.288 -19.299 1.00 96.00 233 ALA A N 1
ATOM 1795 C CA . ALA A 1 233 ? -8.024 -2.664 -17.983 1.00 96.00 233 ALA A CA 1
ATOM 1796 C C . ALA A 1 233 ? -7.036 -1.504 -17.764 1.00 96.00 233 ALA A C 1
ATOM 1798 O O . ALA A 1 233 ? -7.327 -0.579 -17.011 1.00 96.00 233 ALA A O 1
ATOM 1799 N N . TRP A 1 234 ? -5.890 -1.542 -18.448 1.00 96.62 234 TRP A N 1
ATOM 1800 C CA . TRP A 1 234 ? -4.802 -0.574 -18.302 1.00 96.62 234 TRP A CA 1
ATOM 1801 C C . TRP A 1 234 ? -4.601 0.323 -19.528 1.00 96.62 234 TRP A C 1
ATOM 1803 O O . TRP A 1 234 ? -3.659 1.113 -19.558 1.00 96.62 234 TRP A O 1
ATOM 1813 N N . ALA A 1 235 ? -5.477 0.240 -20.533 1.00 93.81 235 ALA A N 1
ATOM 1814 C CA . ALA A 1 235 ? -5.296 0.916 -21.820 1.00 93.81 235 ALA A CA 1
ATOM 1815 C C . ALA A 1 235 ? -5.184 2.447 -21.700 1.00 93.81 235 ALA A C 1
ATOM 1817 O O . ALA A 1 235 ? -4.514 3.082 -22.511 1.00 93.81 235 ALA A O 1
ATOM 1818 N N . SER A 1 236 ? -5.815 3.028 -20.677 1.00 94.31 236 SER A N 1
ATOM 1819 C CA . SER A 1 236 ? -5.820 4.473 -20.424 1.00 94.31 236 SER A CA 1
ATOM 1820 C C . SER A 1 236 ? -4.696 4.945 -19.495 1.00 94.31 236 SER A C 1
ATOM 1822 O O . SER A 1 236 ? -4.636 6.134 -19.194 1.00 94.31 236 SER A O 1
ATOM 1824 N N . ALA A 1 237 ? -3.827 4.051 -19.007 1.00 94.31 237 ALA A N 1
ATOM 1825 C CA . ALA A 1 237 ? -2.765 4.403 -18.069 1.00 94.31 237 ALA A CA 1
ATOM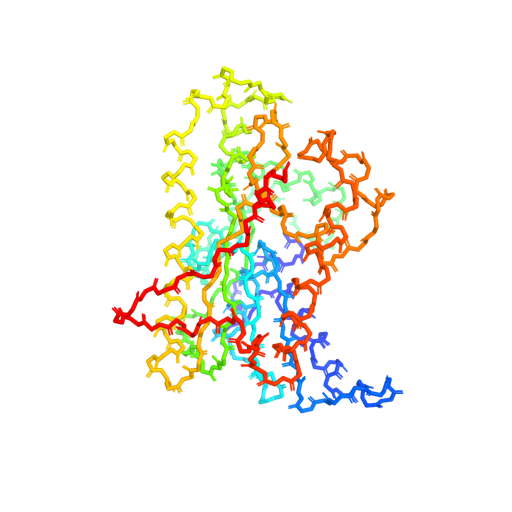 1826 C C . ALA A 1 237 ? -1.598 5.106 -18.797 1.00 94.31 237 ALA A C 1
ATOM 1828 O O . ALA A 1 237 ? -0.895 4.458 -19.578 1.00 94.31 237 ALA A O 1
ATOM 1829 N N . PRO A 1 238 ? -1.318 6.398 -18.529 1.00 92.06 238 PRO A N 1
ATOM 1830 C CA . PRO A 1 238 ? -0.283 7.144 -19.253 1.00 92.06 238 PRO A CA 1
ATOM 1831 C C . PRO A 1 238 ? 1.121 6.556 -19.085 1.00 92.06 238 PRO A C 1
ATOM 1833 O O . PRO A 1 238 ? 1.909 6.560 -20.026 1.00 92.06 238 PRO A O 1
ATOM 1836 N N . MET A 1 239 ? 1.411 5.993 -17.908 1.00 93.38 239 MET A N 1
ATOM 1837 C CA . MET A 1 239 ? 2.692 5.350 -17.601 1.00 93.38 239 MET A CA 1
ATOM 1838 C C . MET A 1 239 ? 2.984 4.112 -18.465 1.00 93.38 239 MET A C 1
ATOM 1840 O O . MET A 1 239 ? 4.133 3.692 -18.559 1.00 93.38 239 MET A O 1
ATOM 1844 N N . LEU A 1 240 ? 1.956 3.546 -19.107 1.00 95.12 240 LEU A N 1
ATOM 1845 C CA . LEU A 1 240 ? 2.040 2.377 -19.984 1.00 95.12 240 LEU A CA 1
ATOM 1846 C C . LEU A 1 240 ? 1.937 2.738 -21.475 1.00 95.12 240 LEU A C 1
ATOM 1848 O O . LEU A 1 240 ? 1.911 1.845 -22.325 1.00 95.12 240 LEU A O 1
ATOM 1852 N N . ALA A 1 241 ? 1.874 4.025 -21.824 1.00 93.44 241 ALA A N 1
ATOM 1853 C CA . ALA A 1 241 ? 1.806 4.455 -23.216 1.00 93.44 241 ALA A CA 1
ATOM 1854 C C . ALA A 1 241 ? 3.055 3.990 -23.985 1.00 93.44 241 ALA A C 1
ATOM 1856 O O . ALA A 1 241 ? 4.171 4.368 -23.651 1.00 93.44 241 ALA A O 1
ATOM 1857 N N . GLY A 1 242 ? 2.861 3.162 -25.017 1.00 92.12 242 GLY A N 1
ATOM 1858 C CA . GLY A 1 242 ? 3.957 2.564 -25.792 1.00 92.12 242 GLY A CA 1
ATOM 1859 C C . GLY A 1 242 ? 4.531 1.268 -25.203 1.00 92.12 242 GLY A C 1
ATOM 1860 O O . GLY A 1 242 ? 5.477 0.719 -25.765 1.00 92.12 242 GLY A O 1
ATOM 1861 N N . ALA A 1 243 ? 3.964 0.745 -24.112 1.00 93.44 243 ALA A N 1
ATOM 1862 C CA . ALA A 1 243 ? 4.379 -0.530 -23.540 1.00 93.44 243 ALA A CA 1
ATOM 1863 C C . ALA A 1 243 ? 4.141 -1.706 -24.502 1.00 93.44 243 ALA A C 1
ATOM 1865 O O . ALA A 1 243 ? 3.072 -1.839 -25.106 1.00 93.44 243 ALA A O 1
ATOM 1866 N N . ASN A 1 244 ? 5.112 -2.617 -24.571 1.00 92.31 244 ASN A N 1
ATOM 1867 C CA . ASN A 1 244 ? 4.914 -3.924 -25.179 1.00 92.31 244 ASN A CA 1
ATOM 1868 C C . ASN A 1 244 ? 4.207 -4.853 -24.183 1.00 92.31 244 ASN A C 1
ATOM 1870 O O . ASN A 1 244 ? 4.748 -5.192 -23.131 1.00 92.31 244 ASN A O 1
ATOM 1874 N N . TRP A 1 245 ? 2.991 -5.275 -24.524 1.00 93.75 245 TRP A N 1
ATOM 1875 C CA . TRP A 1 245 ? 2.171 -6.075 -23.619 1.00 93.75 245 TRP A CA 1
ATOM 1876 C C . TRP A 1 245 ? 2.657 -7.522 -23.470 1.00 93.75 245 TRP A C 1
ATOM 1878 O O . TRP A 1 245 ? 2.432 -8.136 -22.428 1.00 93.75 245 TRP A O 1
ATOM 1888 N N . ASP A 1 246 ? 3.390 -8.046 -24.455 1.00 92.38 246 ASP A N 1
ATOM 1889 C CA . ASP A 1 246 ? 4.000 -9.374 -24.346 1.00 92.38 246 ASP A CA 1
ATOM 1890 C C . ASP A 1 246 ? 5.094 -9.396 -23.269 1.00 92.38 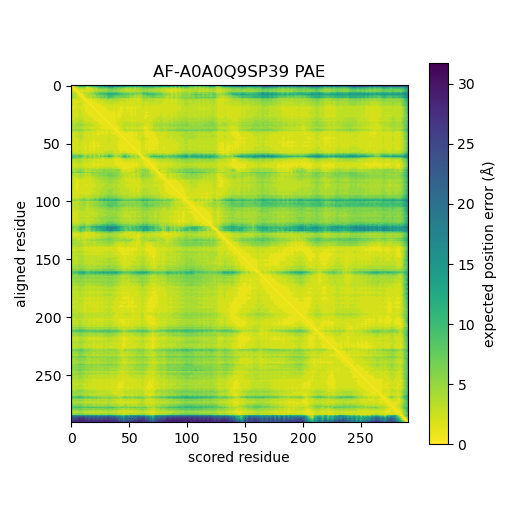246 ASP A C 1
ATOM 1892 O O . ASP A 1 246 ? 5.211 -10.377 -22.530 1.00 92.38 246 ASP A O 1
ATOM 1896 N N . ASP A 1 247 ? 5.843 -8.296 -23.118 1.00 89.31 247 ASP A N 1
ATOM 1897 C CA . ASP A 1 247 ? 6.852 -8.146 -22.063 1.00 89.31 247 ASP A CA 1
ATOM 1898 C C . ASP A 1 247 ? 6.193 -8.089 -20.680 1.00 89.31 247 ASP A C 1
ATOM 1900 O O . ASP A 1 247 ? 6.670 -8.718 -19.730 1.00 89.31 247 ASP A O 1
ATOM 1904 N N . ILE A 1 248 ? 5.061 -7.384 -20.577 1.00 93.94 248 ILE A N 1
ATOM 1905 C CA . ILE A 1 248 ? 4.280 -7.277 -19.339 1.00 93.94 248 ILE A CA 1
ATOM 1906 C C . ILE A 1 248 ? 3.718 -8.635 -18.938 1.00 93.94 248 ILE A C 1
ATOM 1908 O O . ILE A 1 248 ? 3.876 -9.053 -17.791 1.00 93.94 248 ILE A O 1
ATOM 1912 N N . GLU A 1 249 ? 3.149 -9.385 -19.880 1.00 94.19 249 GLU A N 1
ATOM 1913 C CA . GLU A 1 249 ? 2.668 -10.734 -19.597 1.00 94.19 249 GLU A CA 1
ATOM 1914 C C . GLU A 1 249 ? 3.805 -11.705 -19.271 1.00 94.19 249 GLU A C 1
ATOM 1916 O O . GLU A 1 249 ? 3.664 -12.559 -18.388 1.00 94.19 249 GLU A O 1
ATOM 1921 N N . GLN A 1 250 ? 4.946 -11.602 -19.955 1.00 92.25 250 GLN A N 1
ATOM 1922 C CA . GLN A 1 250 ? 6.087 -12.473 -19.699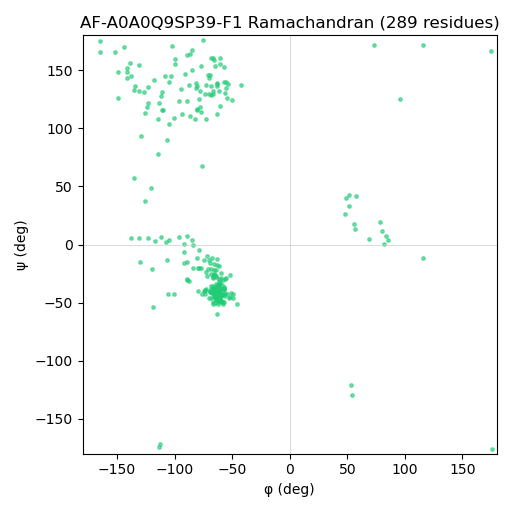 1.00 92.25 250 GLN A CA 1
ATOM 1923 C C . GLN A 1 250 ? 6.672 -12.257 -18.304 1.00 92.25 250 GLN A C 1
ATOM 1925 O O . GLN A 1 250 ? 6.845 -13.236 -17.567 1.00 92.25 250 GLN A O 1
ATOM 1930 N N . LEU A 1 251 ? 6.953 -11.008 -17.934 1.00 93.00 251 LEU A N 1
ATOM 1931 C CA . LEU A 1 251 ? 7.468 -10.665 -16.611 1.00 93.00 251 LEU A CA 1
ATOM 1932 C C . LEU A 1 251 ? 6.403 -10.897 -15.531 1.00 93.00 251 LEU A C 1
ATOM 1934 O O . LEU A 1 251 ? 6.690 -11.484 -14.483 1.00 93.00 251 LEU A O 1
ATOM 1938 N N . GLY A 1 252 ? 5.154 -10.533 -15.824 1.00 95.56 252 GLY A N 1
ATOM 1939 C CA . GLY A 1 252 ? 4.010 -10.672 -14.928 1.00 95.56 252 GLY A CA 1
ATOM 1940 C C . GLY A 1 252 ? 3.758 -12.112 -14.500 1.00 95.56 252 GLY A C 1
ATOM 1941 O O . GLY A 1 252 ? 3.454 -12.354 -13.335 1.00 95.56 252 GLY A O 1
ATOM 1942 N N . ARG A 1 253 ? 4.004 -13.112 -15.362 1.00 95.00 253 ARG A N 1
ATOM 1943 C CA . ARG A 1 253 ? 3.957 -14.532 -14.952 1.00 95.00 253 ARG A CA 1
ATOM 1944 C C . ARG A 1 253 ? 4.905 -14.850 -13.791 1.00 95.00 253 ARG A C 1
ATOM 1946 O O . ARG A 1 253 ? 4.549 -15.648 -12.923 1.00 95.00 253 ARG A O 1
ATOM 1953 N N . GLY A 1 254 ? 6.098 -14.257 -13.774 1.00 94.25 254 GLY A N 1
ATOM 1954 C CA . GLY A 1 254 ? 7.067 -14.420 -12.688 1.00 94.25 254 GLY A CA 1
ATOM 1955 C C . GLY A 1 254 ? 6.614 -13.728 -11.403 1.00 94.25 254 GLY A C 1
ATOM 1956 O O . GLY A 1 254 ? 6.635 -14.344 -10.337 1.00 94.25 254 GLY A O 1
ATOM 1957 N N . VAL A 1 255 ? 6.136 -12.487 -11.521 1.00 95.94 255 VAL A N 1
ATOM 1958 C CA . VAL A 1 255 ? 5.624 -11.689 -10.395 1.00 95.94 255 VAL A CA 1
ATOM 1959 C C . VAL A 1 255 ? 4.404 -12.365 -9.758 1.00 95.94 255 VAL A C 1
ATOM 1961 O O . VAL A 1 255 ? 4.415 -12.658 -8.563 1.00 95.94 255 VAL A O 1
ATOM 1964 N N . ARG A 1 256 ? 3.399 -12.748 -10.557 1.00 97.81 256 ARG A N 1
ATOM 1965 C CA . ARG A 1 256 ? 2.204 -13.475 -10.089 1.00 97.81 256 ARG A CA 1
ATOM 1966 C C . ARG A 1 256 ? 2.559 -14.799 -9.421 1.00 97.81 256 ARG A C 1
ATOM 1968 O O . ARG A 1 256 ? 1.964 -15.146 -8.406 1.00 97.81 256 ARG A O 1
ATOM 1975 N N . ARG A 1 257 ? 3.556 -15.528 -9.938 1.00 97.44 257 ARG A N 1
ATOM 1976 C CA . ARG A 1 257 ? 4.046 -16.761 -9.302 1.00 97.44 257 ARG A CA 1
ATOM 1977 C C . ARG A 1 257 ? 4.660 -16.488 -7.929 1.00 97.44 257 ARG A C 1
ATOM 1979 O O . ARG A 1 257 ? 4.425 -17.275 -7.017 1.00 97.44 257 ARG A O 1
ATOM 1986 N N . ALA A 1 258 ? 5.432 -15.414 -7.779 1.00 97.81 258 ALA A N 1
ATOM 1987 C CA . ALA A 1 258 ? 6.026 -15.043 -6.498 1.00 97.81 258 ALA A CA 1
ATOM 1988 C C . ALA A 1 258 ? 4.957 -14.646 -5.466 1.00 97.81 258 ALA A C 1
ATOM 1990 O O . ALA A 1 258 ? 4.983 -15.155 -4.348 1.00 97.81 258 ALA A O 1
ATOM 1991 N N . TRP A 1 259 ? 3.968 -13.836 -5.861 1.00 98.06 259 TRP A N 1
ATOM 1992 C CA . TRP A 1 259 ? 2.838 -13.465 -4.998 1.00 98.06 259 TRP A CA 1
ATOM 1993 C C . TRP A 1 259 ? 2.022 -14.697 -4.601 1.00 98.06 259 TRP A C 1
ATOM 1995 O O . TRP A 1 259 ? 1.787 -14.916 -3.418 1.00 98.06 259 TRP A O 1
ATOM 2005 N N . ALA A 1 260 ? 1.662 -15.552 -5.563 1.00 97.69 260 ALA A N 1
ATOM 2006 C CA . ALA A 1 260 ? 0.909 -16.776 -5.293 1.00 97.69 260 ALA A CA 1
ATOM 2007 C C . ALA A 1 260 ? 1.677 -17.755 -4.389 1.00 97.69 260 ALA A C 1
ATOM 2009 O O . ALA A 1 260 ? 1.087 -18.398 -3.524 1.00 97.69 260 ALA A O 1
ATOM 2010 N N . ASN A 1 261 ? 3.000 -17.868 -4.554 1.00 98.19 261 ASN A N 1
ATOM 2011 C CA . ASN A 1 261 ? 3.829 -18.656 -3.645 1.00 98.19 261 ASN A CA 1
ATOM 2012 C C . ASN A 1 261 ? 3.815 -18.068 -2.236 1.00 98.19 261 ASN A C 1
ATOM 2014 O O . ASN A 1 261 ? 3.581 -18.812 -1.288 1.00 98.19 261 ASN A O 1
ATOM 2018 N N . PHE A 1 262 ? 3.993 -16.752 -2.102 1.00 98.38 262 PHE A N 1
ATOM 2019 C CA . PHE A 1 262 ? 3.936 -16.098 -0.802 1.00 98.38 262 PHE A CA 1
ATOM 2020 C C . PHE A 1 262 ? 2.574 -16.299 -0.130 1.00 98.38 262 PHE A C 1
ATOM 2022 O O . PHE A 1 262 ? 2.527 -16.683 1.030 1.00 98.38 262 PHE A O 1
ATOM 2029 N N . MET A 1 263 ? 1.475 -16.153 -0.869 1.00 96.06 263 MET A N 1
ATOM 2030 C CA . MET A 1 263 ? 0.124 -16.402 -0.355 1.00 96.06 263 MET A CA 1
ATOM 2031 C C . MET A 1 263 ? -0.088 -17.852 0.104 1.00 96.06 263 MET A C 1
ATOM 2033 O O . MET A 1 263 ? -0.860 -18.090 1.021 1.00 96.06 263 MET A O 1
ATOM 2037 N N . ARG A 1 264 ? 0.603 -18.824 -0.505 1.00 94.94 264 ARG A N 1
ATOM 2038 C CA . ARG A 1 264 ? 0.464 -20.254 -0.183 1.00 94.94 264 ARG A CA 1
ATOM 2039 C C . ARG A 1 264 ? 1.399 -20.733 0.931 1.00 94.94 264 ARG A C 1
ATOM 2041 O O . ARG A 1 264 ? 1.104 -21.731 1.581 1.00 94.94 264 ARG A O 1
ATOM 2048 N N . THR A 1 265 ? 2.578 -20.128 1.077 1.00 95.25 265 THR A N 1
ATOM 2049 C CA . THR A 1 265 ? 3.654 -20.663 1.938 1.00 95.25 265 THR A CA 1
ATOM 2050 C C . THR A 1 265 ? 4.373 -19.612 2.774 1.00 95.25 265 THR A C 1
ATOM 2052 O O . THR A 1 265 ? 5.392 -19.925 3.396 1.00 95.25 265 THR A O 1
ATOM 2055 N N . SER A 1 266 ? 3.908 -18.363 2.743 1.00 95.50 266 SER A N 1
ATOM 2056 C CA . SER A 1 266 ? 4.590 -17.200 3.314 1.00 95.50 266 SER A CA 1
ATOM 2057 C C . SER A 1 266 ? 6.047 -17.078 2.842 1.00 95.50 266 SER A C 1
ATOM 2059 O O . SER A 1 266 ? 6.926 -16.662 3.594 1.00 95.50 266 SER A O 1
ATOM 2061 N N . ASN A 1 267 ? 6.321 -17.496 1.598 1.00 96.69 267 ASN A N 1
ATOM 2062 C CA . ASN A 1 267 ? 7.623 -17.425 0.938 1.00 96.69 267 ASN A CA 1
ATOM 2063 C C . ASN A 1 267 ? 7.438 -17.246 -0.586 1.00 96.69 267 ASN A C 1
ATOM 2065 O O . ASN A 1 267 ? 6.778 -18.078 -1.208 1.00 96.69 267 ASN A O 1
ATOM 2069 N N . PRO A 1 268 ? 8.042 -16.226 -1.226 1.00 97.44 268 PRO A N 1
ATOM 2070 C CA . PRO A 1 268 ? 7.858 -15.963 -2.658 1.00 97.44 268 PRO A CA 1
ATOM 2071 C C . PRO A 1 268 ? 8.554 -16.982 -3.590 1.00 97.44 268 PRO A C 1
ATOM 2073 O O . PRO A 1 268 ? 8.285 -17.025 -4.794 1.00 97.44 268 PRO A O 1
ATOM 2076 N N . GLY A 1 269 ? 9.408 -17.857 -3.053 1.00 95.81 269 GLY A N 1
ATOM 2077 C CA . GLY A 1 269 ? 10.080 -18.942 -3.770 1.00 95.81 269 GLY A CA 1
ATOM 2078 C C . GLY A 1 269 ? 11.601 -18.786 -3.832 1.00 95.81 269 GLY A C 1
ATOM 2079 O O . GLY A 1 269 ? 12.162 -17.756 -3.479 1.00 95.81 269 GLY A O 1
ATOM 2080 N N . SER A 1 270 ? 12.296 -19.821 -4.313 1.00 89.56 270 SER A N 1
ATOM 2081 C CA . SER A 1 270 ? 13.768 -19.916 -4.275 1.00 89.56 270 SER A CA 1
ATOM 2082 C C . SER A 1 270 ? 14.519 -18.887 -5.128 1.00 89.56 270 SER A C 1
ATOM 2084 O O . SER A 1 270 ? 15.714 -18.696 -4.931 1.00 89.56 270 SER A O 1
ATOM 2086 N N . GLY A 1 271 ? 13.841 -18.232 -6.076 1.00 91.31 271 GLY A N 1
ATOM 2087 C CA . GLY A 1 271 ? 14.414 -17.144 -6.877 1.00 91.31 271 GLY A CA 1
ATOM 2088 C C . GLY A 1 271 ? 14.475 -15.800 -6.147 1.00 91.31 271 GLY A C 1
ATOM 2089 O O . GLY A 1 271 ? 15.000 -14.841 -6.700 1.00 91.31 271 GLY A O 1
ATOM 2090 N N . TRP A 1 272 ? 13.931 -15.729 -4.932 1.00 96.19 272 TRP A N 1
ATOM 2091 C CA . TRP A 1 272 ? 13.848 -14.519 -4.131 1.00 96.19 272 TRP A CA 1
ATOM 2092 C C . TRP A 1 272 ? 14.719 -14.650 -2.895 1.00 96.19 272 TRP A C 1
ATOM 2094 O O . TRP A 1 272 ? 14.541 -15.549 -2.069 1.00 96.19 272 TRP A O 1
ATOM 2104 N N . ALA A 1 273 ? 15.661 -13.729 -2.751 1.00 96.88 273 ALA A N 1
ATOM 2105 C CA . ALA A 1 273 ? 16.514 -13.704 -1.587 1.00 96.88 273 ALA A CA 1
ATOM 2106 C C . ALA A 1 273 ? 15.770 -13.102 -0.391 1.00 96.88 273 ALA A C 1
ATOM 2108 O O . ALA A 1 273 ? 15.147 -12.044 -0.499 1.00 96.88 273 ALA A O 1
ATOM 2109 N N . GLU A 1 274 ? 15.856 -13.792 0.744 1.00 97.56 274 GLU A N 1
ATOM 2110 C CA . GLU A 1 274 ? 15.353 -13.304 2.025 1.00 97.56 274 GLU A CA 1
ATOM 2111 C C . GLU A 1 274 ? 16.119 -12.038 2.434 1.00 97.56 274 GLU A C 1
ATOM 2113 O O . GLU A 1 274 ? 17.343 -11.960 2.296 1.00 97.56 274 GLU A O 1
ATOM 2118 N N . TRP A 1 275 ? 15.388 -11.042 2.924 1.00 98.25 275 TRP A N 1
ATOM 2119 C CA . TRP A 1 275 ? 15.953 -9.812 3.455 1.00 98.25 275 TRP A CA 1
ATOM 2120 C C . TRP A 1 275 ? 16.425 -10.029 4.897 1.00 98.25 275 TRP A C 1
ATOM 2122 O O . TRP A 1 275 ? 15.741 -10.652 5.714 1.00 98.25 275 TRP A O 1
ATOM 2132 N N . SER A 1 276 ? 17.584 -9.468 5.238 1.00 96.94 276 SER A N 1
ATOM 2133 C CA . SER A 1 276 ? 18.075 -9.398 6.615 1.00 96.94 276 SER A CA 1
ATOM 2134 C C . SER A 1 276 ? 18.708 -8.035 6.901 1.00 96.94 276 SER A C 1
ATOM 2136 O O . SER A 1 276 ? 19.200 -7.402 5.964 1.00 96.94 276 SER A O 1
ATOM 2138 N N . PRO A 1 277 ? 18.771 -7.605 8.177 1.00 95.00 277 PRO A N 1
ATOM 2139 C CA . PRO A 1 277 ? 19.474 -6.380 8.557 1.00 95.00 277 PRO A CA 1
ATOM 2140 C C . PRO A 1 277 ? 20.950 -6.360 8.133 1.00 95.00 277 PRO A C 1
ATOM 2142 O O . PRO A 1 277 ? 21.476 -5.291 7.849 1.00 95.00 277 PRO A O 1
ATOM 2145 N N . ASP A 1 278 ? 21.593 -7.529 8.048 1.00 94.44 278 ASP A N 1
ATOM 2146 C CA . ASP A 1 278 ? 23.009 -7.644 7.677 1.00 94.44 278 ASP A CA 1
ATOM 2147 C C . ASP A 1 278 ? 23.233 -7.545 6.163 1.00 94.44 278 ASP A C 1
ATOM 2149 O O . ASP A 1 278 ? 24.202 -6.946 5.707 1.00 94.44 278 ASP A O 1
ATOM 2153 N N . SER A 1 279 ? 22.352 -8.163 5.366 1.00 92.88 279 SER A N 1
ATOM 2154 C CA . SER A 1 279 ? 22.512 -8.219 3.906 1.00 92.88 279 SER A CA 1
ATOM 2155 C C . SER A 1 279 ? 21.863 -7.044 3.191 1.00 92.88 279 SER A C 1
ATOM 2157 O O . SER A 1 279 ? 22.295 -6.689 2.095 1.00 92.88 279 SER A O 1
ATOM 2159 N N . MET A 1 280 ? 20.790 -6.495 3.773 1.00 94.19 280 MET A N 1
ATOM 2160 C CA . MET A 1 280 ? 19.935 -5.460 3.189 1.00 94.19 280 MET A CA 1
ATOM 2161 C C . MET A 1 280 ? 19.502 -5.768 1.746 1.00 94.19 280 MET A C 1
ATOM 2163 O O . MET A 1 280 ? 19.242 -4.861 0.958 1.00 94.19 280 MET A O 1
ATOM 2167 N N . ARG A 1 281 ? 19.448 -7.053 1.370 1.00 95.44 281 ARG A N 1
ATOM 2168 C CA . ARG A 1 281 ? 19.283 -7.457 -0.026 1.00 95.44 281 ARG A CA 1
ATOM 2169 C C . ARG A 1 281 ? 17.877 -7.136 -0.529 1.00 95.44 281 ARG A C 1
ATOM 2171 O O . ARG A 1 281 ? 16.889 -7.538 0.080 1.00 95.44 281 ARG A O 1
ATOM 2178 N N . VAL A 1 282 ? 17.811 -6.472 -1.680 1.00 97.25 282 VAL A N 1
ATOM 2179 C CA . VAL A 1 282 ? 16.569 -6.125 -2.376 1.00 97.25 282 VAL A CA 1
ATOM 2180 C C . VAL A 1 282 ? 16.461 -6.945 -3.658 1.00 97.25 282 VAL A C 1
ATOM 2182 O O . VAL A 1 282 ? 17.412 -7.035 -4.435 1.00 97.25 282 VAL A O 1
ATOM 2185 N N . ASN A 1 283 ? 15.303 -7.562 -3.877 1.00 97.25 283 ASN A N 1
ATOM 2186 C CA . ASN A 1 283 ? 14.994 -8.267 -5.116 1.00 97.25 283 ASN A CA 1
ATOM 2187 C C . ASN A 1 283 ? 14.527 -7.237 -6.151 1.00 97.25 283 ASN A C 1
ATOM 2189 O O . ASN A 1 283 ? 13.441 -6.678 -6.034 1.00 97.25 283 ASN A O 1
ATOM 2193 N N . HIS A 1 284 ? 15.351 -6.949 -7.153 1.00 95.19 284 HIS A N 1
ATOM 2194 C CA . HIS A 1 284 ? 14.949 -6.051 -8.232 1.00 95.19 284 HIS A CA 1
ATOM 2195 C C . HIS A 1 284 ? 14.100 -6.811 -9.248 1.00 95.19 284 HIS A C 1
ATOM 2197 O O . HIS A 1 284 ? 14.448 -7.933 -9.620 1.00 95.19 284 HIS A O 1
ATOM 2203 N N . ILE A 1 285 ? 13.008 -6.200 -9.703 1.00 93.44 285 ILE A N 1
ATOM 2204 C CA . ILE A 1 285 ? 12.167 -6.724 -10.785 1.00 93.44 285 ILE A CA 1
ATOM 2205 C C . ILE A 1 285 ? 12.443 -5.850 -12.015 1.00 93.44 285 ILE A C 1
ATOM 2207 O O . ILE A 1 285 ? 11.821 -4.795 -12.160 1.00 93.44 285 ILE A O 1
ATOM 2211 N N . PRO A 1 286 ? 13.439 -6.225 -12.842 1.00 83.44 286 PRO A N 1
ATOM 2212 C CA . PRO A 1 286 ? 14.001 -5.334 -13.838 1.00 83.44 286 PRO A CA 1
ATOM 2213 C C . PRO A 1 286 ? 13.216 -5.332 -15.143 1.00 83.44 286 PRO A C 1
ATOM 2215 O O . PRO A 1 286 ? 12.437 -6.236 -15.455 1.00 83.44 286 PRO A O 1
ATOM 2218 N N . ARG A 1 287 ? 13.547 -4.346 -15.976 1.00 65.88 287 ARG A N 1
ATOM 2219 C CA . ARG A 1 287 ? 13.349 -4.427 -17.422 1.00 65.88 287 ARG A CA 1
ATOM 2220 C C . ARG A 1 287 ? 14.010 -5.713 -17.961 1.00 65.88 287 ARG A C 1
ATOM 2222 O O . ARG A 1 287 ? 15.137 -6.015 -17.558 1.00 65.88 287 ARG A O 1
ATOM 2229 N N . PRO A 1 288 ? 13.384 -6.458 -18.890 1.00 55.75 288 PRO A N 1
ATOM 2230 C CA . PRO A 1 288 ? 14.112 -7.438 -19.684 1.00 55.75 288 PRO A CA 1
ATOM 2231 C C . PRO A 1 288 ? 15.287 -6.725 -20.359 1.00 55.75 288 PRO A C 1
ATOM 2233 O O . PRO A 1 288 ? 15.093 -5.697 -21.012 1.00 55.75 288 PRO A O 1
ATOM 2236 N N . THR A 1 289 ? 16.512 -7.221 -20.195 1.00 48.88 289 THR A N 1
ATOM 2237 C CA . THR A 1 289 ? 17.629 -6.722 -21.004 1.00 48.88 289 THR A CA 1
ATOM 2238 C C . THR A 1 289 ? 17.255 -6.907 -22.470 1.00 48.88 289 THR A C 1
ATOM 2240 O O . THR A 1 289 ? 16.800 -7.994 -22.836 1.00 48.88 289 THR A O 1
ATOM 2243 N N . ALA A 1 290 ? 17.408 -5.857 -23.283 1.00 48.50 290 ALA A N 1
ATOM 2244 C CA . ALA A 1 290 ? 17.212 -5.958 -24.725 1.00 48.50 290 ALA A CA 1
ATOM 2245 C C . ALA A 1 290 ? 18.018 -7.162 -25.239 1.00 48.50 290 ALA A C 1
ATOM 2247 O O . ALA A 1 290 ? 19.203 -7.285 -24.921 1.00 48.50 290 ALA A O 1
ATOM 2248 N N . ARG A 1 291 ? 17.336 -8.086 -25.921 1.00 38.12 291 ARG A N 1
ATOM 2249 C CA . ARG A 1 291 ? 17.994 -9.179 -26.640 1.00 38.12 291 ARG A CA 1
ATOM 2250 C C . ARG A 1 291 ? 18.682 -8.642 -27.881 1.00 38.12 291 ARG A C 1
ATOM 2252 O O . ARG A 1 291 ? 18.108 -7.716 -28.494 1.00 38.12 291 ARG A O 1
#